Protein AF-A0A9X3NN97-F1 (afdb_monomer_lite)

Radius of gyration: 29.31 Å; chains: 1; bounding box: 80×59×87 Å

Secondary structure (DSSP, 8-state):
-------PPPPPTTTTTHHHH-------------------------------------------------TT---HHHHHHHHHHHHTPPTTPEEEEEEEETTTS--TTS-SGGGSTTSPEEEEEEETTEEEEEEEEE-SSEEEEEEEEESS---EEEEEETTEEEEEE--TTSEEEEEEEESSEEEEEEE-SSS--EEEPPEE-

Foldseek 3Di:
DDDDDPPDDDDDPVVVVCVVPVDDDDDDDDDDDDDDDDDDDDDDDDDDDDDDDDDDDDDPPPPPPPVPCPPPPDDPVRVVLVVLVVVPDDPPAFEWEWPDKCVVPPDDDPDDQSVDPQRWIWIWTDTVQKIKIWTWGDDDFFIKIKMAMPPDFFQKKWKDDSVDIDIWGQDNRRITIDPRHGFAWIKIWTDGPPDHIYIYPIDGD

Structure (mmCIF, N/CA/C/O backbone):
data_AF-A0A9X3NN97-F1
#
_entry.id   AF-A0A9X3NN97-F1
#
loop_
_atom_site.group_PDB
_atom_site.id
_atom_site.type_symbol
_atom_site.label_atom_id
_atom_site.label_alt_id
_atom_site.label_comp_id
_atom_site.label_asym_id
_atom_site.label_entity_id
_atom_site.label_seq_id
_atom_site.pdbx_PDB_ins_code
_atom_site.Cartn_x
_atom_site.Cartn_y
_atom_site.Cartn_z
_atom_site.occupancy
_atom_site.B_iso_or_equiv
_atom_site.auth_seq_id
_atom_site.auth_comp_id
_atom_site.auth_asym_id
_atom_site.auth_atom_id
_atom_site.pdbx_PDB_model_num
ATOM 1 N N . MET A 1 1 ? 38.760 -24.268 31.793 1.00 44.22 1 MET A N 1
ATOM 2 C CA . MET A 1 1 ? 38.751 -23.242 30.728 1.00 44.22 1 MET A CA 1
ATOM 3 C C . MET A 1 1 ? 37.297 -22.999 30.349 1.00 44.22 1 MET A C 1
ATOM 5 O O . MET A 1 1 ? 36.766 -23.730 29.526 1.00 44.22 1 MET A O 1
ATOM 9 N N . SER A 1 2 ? 36.641 -22.059 31.038 1.00 44.44 2 SER A N 1
ATOM 10 C CA . SER A 1 2 ? 35.290 -21.586 30.705 1.00 44.44 2 SER A CA 1
ATOM 11 C C . SER A 1 2 ? 35.363 -20.662 29.498 1.00 44.44 2 SER A C 1
ATOM 13 O O . SER A 1 2 ? 36.273 -19.837 29.423 1.00 44.44 2 SER A O 1
ATOM 15 N N . ARG A 1 3 ? 34.422 -20.797 28.565 1.00 48.72 3 ARG A N 1
ATOM 16 C CA . ARG A 1 3 ? 34.134 -19.771 27.563 1.00 48.72 3 ARG A CA 1
ATOM 17 C C . ARG A 1 3 ? 32.770 -19.187 27.888 1.00 48.72 3 ARG A C 1
ATOM 19 O O . ARG A 1 3 ? 31.819 -19.942 28.068 1.00 48.72 3 ARG A O 1
ATOM 26 N N . ASP A 1 4 ? 32.765 -17.869 28.012 1.00 51.19 4 ASP A N 1
ATOM 27 C CA . ASP A 1 4 ? 31.630 -17.028 28.353 1.00 51.19 4 ASP A CA 1
ATOM 28 C C . ASP A 1 4 ? 30.470 -17.188 27.369 1.00 51.19 4 ASP A C 1
ATOM 30 O O . ASP A 1 4 ? 30.632 -17.103 26.151 1.00 51.19 4 ASP A O 1
ATOM 34 N N . ASP A 1 5 ? 29.293 -17.387 27.951 1.00 51.00 5 ASP A N 1
ATOM 35 C CA . ASP A 1 5 ? 27.988 -17.160 27.352 1.00 51.00 5 ASP A CA 1
ATOM 36 C C . ASP A 1 5 ? 27.692 -15.658 27.462 1.00 51.00 5 ASP A C 1
ATOM 38 O O . ASP A 1 5 ? 27.570 -15.113 28.558 1.00 51.00 5 ASP A O 1
ATOM 42 N N . THR A 1 6 ? 27.646 -14.960 26.328 1.00 46.03 6 THR A N 1
ATOM 43 C CA . THR A 1 6 ? 27.229 -13.552 26.261 1.00 46.03 6 THR A CA 1
ATOM 44 C C . THR A 1 6 ? 25.950 -13.437 25.437 1.00 46.03 6 THR A C 1
ATOM 46 O O . THR A 1 6 ? 25.903 -12.755 24.415 1.00 46.03 6 THR A O 1
ATOM 49 N N . SER A 1 7 ? 24.881 -14.103 25.879 1.00 44.12 7 SER A N 1
ATOM 50 C CA . SER A 1 7 ? 23.515 -13.729 25.494 1.00 44.12 7 SER A CA 1
ATOM 51 C C . SER A 1 7 ? 23.122 -12.419 26.181 1.00 44.12 7 SER A C 1
ATOM 53 O O . SER A 1 7 ? 22.467 -12.406 27.221 1.00 44.12 7 SER A O 1
ATOM 55 N N . GLY A 1 8 ? 23.536 -11.292 25.603 1.00 42.84 8 GLY A N 1
ATOM 56 C CA . GLY A 1 8 ? 22.901 -10.006 25.890 1.00 42.84 8 GLY A CA 1
ATOM 57 C C . GLY A 1 8 ? 21.451 -10.003 25.375 1.00 42.84 8 GLY A C 1
ATOM 58 O O . GLY A 1 8 ? 21.165 -10.661 24.369 1.00 42.84 8 GLY A O 1
ATOM 59 N N . PRO A 1 9 ? 20.518 -9.293 26.034 1.00 43.22 9 PRO A N 1
ATOM 60 C CA . PRO A 1 9 ? 19.127 -9.247 25.599 1.00 43.22 9 PRO A CA 1
ATOM 61 C C . PRO A 1 9 ? 19.029 -8.662 24.184 1.00 43.22 9 PRO A C 1
ATOM 63 O O . PRO A 1 9 ? 19.556 -7.583 23.906 1.00 43.22 9 PRO A O 1
ATOM 66 N N . ARG A 1 10 ? 18.347 -9.380 23.281 1.00 41.81 10 ARG A N 1
ATOM 67 C CA . ARG A 1 10 ? 17.962 -8.842 21.970 1.00 41.81 10 ARG A CA 1
ATOM 68 C C . ARG A 1 10 ? 17.057 -7.625 22.199 1.00 41.81 10 ARG A C 1
ATOM 70 O O . ARG A 1 10 ? 16.075 -7.767 22.926 1.00 41.81 10 ARG A O 1
ATOM 77 N N . PRO A 1 11 ? 17.359 -6.458 21.607 1.00 37.41 11 PRO A N 1
ATOM 78 C CA . PRO A 1 11 ? 16.487 -5.300 21.723 1.00 37.41 11 PRO A CA 1
ATOM 79 C C . PRO A 1 11 ? 15.127 -5.613 21.094 1.00 37.41 11 PRO A C 1
ATOM 81 O O . PRO A 1 11 ? 15.047 -6.253 20.043 1.00 37.41 11 PRO A O 1
ATOM 84 N N . ASP A 1 12 ? 14.066 -5.170 21.762 1.00 37.09 12 ASP A N 1
ATOM 85 C CA . ASP A 1 12 ? 12.698 -5.296 21.278 1.00 37.09 12 ASP A CA 1
ATOM 86 C C . ASP A 1 12 ? 12.530 -4.436 20.007 1.00 37.09 12 ASP A C 1
ATOM 88 O O . ASP A 1 12 ? 12.695 -3.211 20.074 1.00 37.09 12 ASP A O 1
ATOM 92 N N . PRO A 1 13 ? 12.189 -5.022 18.842 1.00 43.28 13 PRO A N 1
ATOM 93 C CA . PRO A 1 13 ? 11.908 -4.250 17.629 1.00 43.28 13 PRO A CA 1
ATOM 94 C C . PRO A 1 13 ? 10.710 -3.294 17.806 1.00 43.28 13 PRO A C 1
ATOM 96 O O . PRO A 1 13 ? 10.490 -2.408 16.983 1.00 43.28 13 PRO A O 1
ATOM 99 N N . GLY A 1 14 ? 9.933 -3.457 18.882 1.00 36.09 14 GLY A N 1
ATOM 100 C CA . GLY A 1 14 ? 8.850 -2.591 19.329 1.00 36.09 14 GLY A CA 1
ATOM 101 C C . GLY A 1 14 ? 9.267 -1.269 19.991 1.00 36.09 14 GLY A C 1
ATOM 102 O O . GLY A 1 14 ? 8.405 -0.417 20.150 1.00 36.09 14 GLY A O 1
ATOM 103 N N . LEU A 1 15 ? 10.529 -1.034 20.365 1.00 36.78 15 LEU A N 1
ATOM 104 C CA . LEU A 1 15 ? 10.937 0.290 20.882 1.00 36.78 15 LEU A CA 1
ATOM 105 C C . LEU A 1 15 ? 11.506 1.206 19.792 1.00 36.78 15 LEU A C 1
ATOM 107 O O . LEU A 1 15 ? 11.367 2.423 19.865 1.00 36.78 15 LEU A O 1
ATOM 111 N N . LEU A 1 16 ? 12.083 0.620 18.742 1.00 46.12 16 LEU A N 1
ATOM 112 C CA . LEU A 1 16 ? 12.786 1.354 17.686 1.00 46.12 16 LEU A CA 1
ATOM 113 C C . LEU A 1 16 ? 11.846 2.133 16.739 1.00 46.12 16 LEU A C 1
ATOM 115 O O . LEU A 1 16 ? 12.295 3.051 16.060 1.00 46.12 16 LEU A O 1
ATOM 119 N N . TRP A 1 17 ? 10.542 1.815 16.699 1.00 42.03 17 TRP A N 1
ATOM 120 C CA . TRP A 1 17 ? 9.559 2.493 15.830 1.00 42.03 17 TRP A CA 1
ATOM 121 C C . TRP A 1 17 ? 8.912 3.738 16.461 1.00 42.03 17 TRP A C 1
ATOM 123 O O . TRP A 1 17 ? 8.507 4.654 15.739 1.00 42.03 17 TRP A O 1
ATOM 133 N N . ALA A 1 18 ? 8.811 3.791 17.794 1.00 38.31 18 ALA A N 1
ATOM 134 C CA . ALA A 1 18 ? 8.172 4.901 18.503 1.00 38.31 18 ALA A CA 1
ATOM 135 C C . ALA A 1 18 ? 9.017 6.185 18.426 1.00 38.31 18 ALA A C 1
ATOM 137 O O . ALA A 1 18 ? 8.477 7.283 18.304 1.00 38.31 18 ALA A O 1
ATOM 138 N N . GLU A 1 19 ? 10.346 6.046 18.420 1.00 36.50 19 GLU A N 1
ATOM 139 C CA . GLU A 1 19 ? 11.273 7.182 18.366 1.00 36.50 19 GLU A CA 1
ATOM 140 C C . GLU A 1 19 ? 11.425 7.769 16.951 1.00 36.50 19 GLU A C 1
ATOM 142 O O . GLU A 1 19 ? 11.701 8.957 16.808 1.00 36.50 19 GLU A O 1
ATOM 147 N N . ALA A 1 20 ? 11.170 6.982 15.898 1.00 41.25 20 ALA A N 1
ATOM 148 C CA . ALA A 1 20 ? 11.281 7.433 14.506 1.00 41.25 20 ALA A CA 1
ATOM 149 C C . ALA A 1 20 ? 10.049 8.206 13.994 1.00 41.25 20 ALA A C 1
ATOM 151 O O . ALA A 1 20 ? 10.140 8.912 12.993 1.00 41.25 20 ALA A O 1
ATOM 152 N N . THR A 1 21 ? 8.892 8.071 14.652 1.00 46.28 21 THR A N 1
ATOM 153 C CA . THR A 1 21 ? 7.601 8.561 14.129 1.00 46.28 21 THR A CA 1
ATOM 154 C C . THR A 1 21 ? 7.001 9.739 14.897 1.00 46.28 21 THR A C 1
ATOM 156 O O . THR A 1 21 ? 5.977 10.266 14.473 1.00 46.28 21 THR A O 1
ATOM 159 N N . GLY A 1 22 ? 7.605 10.183 16.009 1.00 34.56 22 GLY A N 1
ATOM 160 C CA . GLY A 1 22 ? 7.138 11.358 16.763 1.00 34.56 22 GLY A CA 1
ATOM 161 C C . GLY A 1 22 ? 5.674 11.290 17.233 1.00 34.56 22 GLY A C 1
ATOM 162 O O . GLY A 1 22 ? 5.079 12.320 17.548 1.00 34.56 22 GLY A O 1
ATOM 163 N N . LEU A 1 23 ? 5.068 10.099 17.271 1.00 41.75 23 LEU A N 1
ATOM 164 C CA . LEU A 1 23 ? 3.657 9.904 17.599 1.00 41.75 23 LEU A CA 1
ATOM 165 C C . LEU A 1 23 ? 3.457 9.932 19.117 1.00 41.75 23 LEU A C 1
ATOM 167 O O . LEU A 1 23 ? 3.430 8.902 19.789 1.00 41.75 23 LEU A O 1
ATOM 171 N N . SER A 1 24 ? 3.290 11.143 19.652 1.00 35.16 24 SER A N 1
ATOM 172 C CA . SER A 1 24 ? 2.661 11.351 20.954 1.00 35.16 24 SER A CA 1
ATOM 173 C C . SER A 1 24 ? 1.136 11.364 20.802 1.00 35.16 24 SER A C 1
ATOM 175 O O . SER A 1 24 ? 0.577 11.971 19.890 1.00 35.16 24 SER A O 1
ATOM 177 N N . ARG A 1 25 ? 0.476 10.642 21.705 1.00 38.00 25 ARG A N 1
ATOM 178 C CA . ARG A 1 25 ? -0.967 10.381 21.805 1.00 38.00 25 ARG A CA 1
ATOM 179 C C . ARG A 1 25 ? -1.800 11.673 21.853 1.00 38.00 25 ARG A C 1
ATOM 181 O O . ARG A 1 25 ? -1.567 12.498 22.731 1.00 38.00 25 ARG A O 1
ATOM 188 N N . ALA A 1 26 ? -2.832 11.793 21.012 1.00 33.66 26 ALA A N 1
ATOM 189 C CA . ALA A 1 26 ? -3.902 12.779 21.201 1.00 33.66 26 ALA A CA 1
ATOM 190 C C . ALA A 1 26 ? -5.275 12.237 20.751 1.00 33.66 26 ALA A C 1
ATOM 192 O O . ALA A 1 26 ? -5.453 11.787 19.622 1.00 33.66 26 ALA A O 1
ATOM 193 N N . GLU A 1 27 ? -6.224 12.267 21.687 1.00 32.66 27 GLU A N 1
ATOM 194 C CA . GLU A 1 27 ? -7.650 11.942 21.567 1.00 32.66 27 GLU A CA 1
ATOM 195 C C . GLU A 1 27 ? -8.467 13.128 21.005 1.00 32.66 27 GLU A C 1
ATOM 197 O O . GLU A 1 27 ? -8.080 14.278 21.196 1.00 32.66 27 GLU A O 1
ATOM 202 N N . GLY A 1 28 ? -9.659 12.857 20.441 1.00 30.69 28 GLY A N 1
ATOM 203 C CA . GLY A 1 28 ? -10.827 13.739 20.651 1.00 30.69 28 GLY A CA 1
ATOM 204 C C . GLY A 1 28 ? -11.577 14.335 19.443 1.00 30.69 28 GLY A C 1
ATOM 205 O O . GLY A 1 28 ? -11.389 15.496 19.116 1.00 30.69 28 GLY A O 1
ATOM 206 N N . ALA A 1 29 ? -12.487 13.538 18.864 1.00 30.92 29 ALA A N 1
ATOM 207 C CA . ALA A 1 29 ? -13.887 13.811 18.459 1.00 30.92 29 ALA A CA 1
ATOM 208 C C . ALA A 1 29 ? -14.381 15.193 17.931 1.00 30.92 29 ALA A C 1
ATOM 210 O O . ALA A 1 29 ? -14.285 16.206 18.616 1.00 30.92 29 ALA A O 1
ATOM 211 N N . GLY A 1 30 ? -15.170 15.161 16.833 1.00 29.05 30 GLY A N 1
ATOM 212 C CA . GLY A 1 30 ? -16.340 16.052 16.654 1.00 29.05 30 GLY A CA 1
ATOM 213 C C . GLY A 1 30 ? -16.727 16.482 15.218 1.00 29.05 30 GLY A C 1
ATOM 214 O O . GLY A 1 30 ? -16.160 17.419 14.677 1.00 29.05 30 GLY A O 1
ATOM 215 N N . LEU A 1 31 ? -17.775 15.874 14.647 1.00 35.22 31 LEU A N 1
ATOM 216 C CA . LEU A 1 31 ? -18.638 16.348 13.529 1.00 35.22 31 LEU A CA 1
ATOM 217 C C . LEU A 1 31 ? -20.112 16.144 13.986 1.00 35.22 31 LEU A C 1
ATOM 219 O O . LEU A 1 31 ? -20.270 15.299 14.876 1.00 35.22 31 LEU A O 1
ATOM 223 N N . PRO A 1 32 ? -21.196 16.787 13.439 1.00 47.62 32 PRO A N 1
ATOM 224 C CA . PRO A 1 32 ? -21.529 16.798 11.988 1.00 47.62 32 PRO A CA 1
ATOM 225 C C . PRO A 1 32 ? -22.535 17.867 11.411 1.00 47.62 32 PRO A C 1
ATOM 227 O O . PRO A 1 32 ? -23.051 18.717 12.129 1.00 47.62 32 PRO A O 1
ATOM 230 N N . ARG A 1 33 ? -22.904 17.652 10.117 1.00 32.47 33 ARG A N 1
ATOM 231 C CA . ARG A 1 33 ? -24.144 18.002 9.332 1.00 32.47 33 ARG A CA 1
ATOM 232 C C . ARG A 1 33 ? -24.342 19.447 8.810 1.00 32.47 33 ARG A C 1
ATOM 234 O O . ARG A 1 33 ? -23.843 20.373 9.419 1.00 32.47 33 ARG A O 1
ATOM 241 N N . ALA A 1 34 ? -25.162 19.771 7.790 1.00 35.34 34 ALA A N 1
ATOM 242 C CA . ALA A 1 34 ? -25.770 19.166 6.575 1.00 35.34 34 ALA A CA 1
ATOM 243 C C . ALA A 1 34 ? -26.772 20.202 5.974 1.00 35.34 34 ALA A C 1
ATOM 245 O O . ALA A 1 34 ? -27.342 20.978 6.735 1.00 35.34 34 ALA A O 1
ATOM 246 N N . GLY A 1 35 ? -27.073 20.141 4.664 1.00 32.44 35 GLY A N 1
ATOM 247 C CA . GLY A 1 35 ? -28.203 20.837 3.993 1.00 32.44 35 GLY A CA 1
ATOM 248 C C . GLY A 1 35 ? -27.754 21.876 2.949 1.00 32.44 35 GLY A C 1
ATOM 249 O O . GLY A 1 35 ? -26.720 22.497 3.127 1.00 32.44 35 GLY A O 1
ATOM 250 N N . GLY A 1 36 ? -28.418 22.134 1.822 1.00 30.89 36 GLY A N 1
ATOM 251 C CA . GLY A 1 36 ? -29.696 21.705 1.258 1.00 30.89 36 GLY A CA 1
ATOM 252 C C . GLY A 1 36 ? -29.961 22.508 -0.036 1.00 30.89 36 GLY A C 1
ATOM 253 O O . GLY A 1 36 ? -29.358 23.547 -0.269 1.00 30.89 36 GLY A O 1
ATOM 254 N N . THR A 1 37 ? -30.837 21.964 -0.873 1.00 38.53 37 THR A N 1
ATOM 255 C CA . THR A 1 37 ? -31.282 22.299 -2.245 1.00 38.53 37 THR A CA 1
ATOM 256 C C . THR A 1 37 ? -31.786 23.721 -2.554 1.00 38.53 37 THR A C 1
ATOM 258 O O . THR A 1 37 ? -32.369 24.367 -1.690 1.00 38.53 37 THR A O 1
ATOM 261 N N . GLY A 1 38 ? -31.778 24.098 -3.846 1.00 32.66 38 GLY A N 1
ATOM 262 C CA . GLY A 1 38 ? -32.696 25.108 -4.406 1.00 32.66 38 GLY A CA 1
ATOM 263 C C . GLY A 1 38 ? -32.519 25.381 -5.910 1.00 32.66 38 GLY A C 1
ATOM 264 O O . GLY A 1 38 ? -31.512 25.941 -6.319 1.00 32.66 38 GLY A O 1
ATOM 265 N N . SER A 1 39 ? -33.510 24.995 -6.721 1.00 40.47 39 SER A N 1
ATOM 266 C CA . SER A 1 39 ? -33.669 25.272 -8.163 1.00 40.47 39 SER A CA 1
ATOM 267 C C . SER A 1 39 ? -34.774 26.317 -8.366 1.00 40.47 39 SER A C 1
ATOM 269 O O . SER A 1 39 ? -35.724 26.305 -7.586 1.00 40.47 39 SER A O 1
ATOM 271 N N . LEU A 1 40 ? -34.705 27.160 -9.410 1.00 39.22 40 LEU A N 1
ATOM 272 C CA . LEU A 1 40 ? -35.872 27.866 -9.968 1.00 39.22 40 LEU A CA 1
ATOM 273 C C . LEU A 1 40 ? -35.662 28.323 -11.429 1.00 39.22 40 LEU A C 1
ATOM 275 O O . LEU A 1 40 ? -34.579 28.750 -11.819 1.00 39.22 40 LEU A O 1
ATOM 279 N N . ARG A 1 41 ? -36.750 28.170 -12.198 1.00 35.53 41 ARG A N 1
ATOM 280 C CA . ARG A 1 41 ? -37.018 28.472 -13.621 1.00 35.53 41 ARG A CA 1
ATOM 281 C C . ARG A 1 41 ? -37.105 29.976 -13.937 1.00 35.53 41 ARG A C 1
ATOM 283 O O . ARG A 1 41 ? -37.417 30.741 -13.032 1.00 35.53 41 ARG A O 1
ATOM 290 N N . ALA A 1 42 ? -37.059 30.336 -15.229 1.00 35.78 42 ALA A N 1
ATOM 291 C CA . ALA A 1 42 ? -38.201 30.942 -15.952 1.00 35.78 42 ALA A CA 1
ATOM 292 C C . ALA A 1 42 ? -37.916 31.140 -17.459 1.00 35.78 42 ALA A C 1
ATOM 294 O O . ALA A 1 42 ? -36.797 31.462 -17.849 1.00 35.78 42 ALA A O 1
ATOM 295 N N . ASP A 1 43 ? -38.968 30.921 -18.248 1.00 37.31 43 ASP A N 1
ATOM 296 C CA . ASP A 1 43 ? -39.148 31.115 -19.692 1.00 37.31 43 ASP A CA 1
ATOM 297 C C . ASP A 1 43 ? -39.144 32.599 -20.121 1.00 37.31 43 ASP A C 1
ATOM 299 O O . ASP A 1 43 ? -39.509 33.445 -19.309 1.00 37.31 43 ASP A O 1
ATOM 303 N N . ASP A 1 44 ? -38.871 32.900 -21.402 1.00 36.28 44 ASP A N 1
ATOM 304 C CA . ASP A 1 44 ? -39.742 33.794 -22.197 1.00 36.28 44 ASP A CA 1
ATOM 305 C C . ASP A 1 44 ? -39.516 33.668 -23.723 1.00 36.28 44 ASP A C 1
ATOM 307 O O . ASP A 1 44 ? -38.445 33.290 -24.199 1.00 36.28 44 ASP A O 1
ATOM 311 N N . ALA A 1 45 ? -40.581 33.951 -24.471 1.00 36.47 45 ALA A N 1
ATOM 312 C CA . ALA A 1 45 ? -40.843 33.654 -25.874 1.00 36.47 45 ALA A CA 1
ATOM 313 C C . ALA A 1 45 ? -40.497 34.792 -26.864 1.00 36.47 45 ALA A C 1
ATOM 315 O O . ALA A 1 45 ? -40.372 35.951 -26.485 1.00 36.47 45 ALA A O 1
ATOM 316 N N . GLY A 1 46 ? -40.475 34.476 -28.173 1.00 31.14 46 GLY A N 1
ATOM 317 C CA . GLY A 1 46 ? -40.731 35.473 -29.229 1.00 31.14 46 GLY A CA 1
ATOM 318 C C . GLY A 1 46 ? -40.039 35.253 -30.583 1.00 31.14 46 GLY A C 1
ATOM 319 O O . GLY A 1 46 ? -38.902 35.658 -30.777 1.00 31.14 46 GLY A O 1
ATOM 320 N N . SER A 1 47 ? -40.765 34.684 -31.551 1.00 38.53 47 SER A N 1
ATOM 321 C CA . SER A 1 47 ? -40.573 34.831 -33.018 1.00 38.53 47 SER A CA 1
ATOM 322 C C . SER A 1 47 ? -41.649 35.800 -33.548 1.00 38.53 47 SER A C 1
ATOM 324 O O . SER A 1 47 ? -42.677 35.897 -32.869 1.00 38.53 47 SER A O 1
ATOM 326 N N . PRO A 1 48 ? -41.501 36.525 -34.689 1.00 45.78 48 PRO A N 1
ATOM 327 C CA . PRO A 1 48 ? -41.460 35.983 -36.077 1.00 45.78 48 PRO A CA 1
ATOM 328 C C . PRO A 1 48 ? -40.553 36.826 -37.028 1.00 45.78 48 PRO A C 1
ATOM 330 O O . PRO A 1 48 ? -39.969 37.805 -36.591 1.00 45.78 48 PRO A O 1
ATOM 333 N N . GLY A 1 49 ? -40.316 36.612 -38.328 1.00 30.94 49 GLY A N 1
ATOM 334 C CA . GLY A 1 49 ? -40.760 35.729 -39.412 1.00 30.94 49 GLY A CA 1
ATOM 335 C C . GLY A 1 49 ? -40.481 36.464 -40.749 1.00 30.94 49 GLY A C 1
ATOM 336 O O . GLY A 1 49 ? -40.572 37.686 -40.761 1.00 30.94 49 GLY A O 1
ATOM 337 N N . ALA A 1 50 ? -40.119 35.764 -41.838 1.00 34.50 50 ALA A N 1
ATOM 338 C CA . ALA A 1 50 ? -40.442 36.069 -43.255 1.00 34.50 50 ALA A CA 1
ATOM 339 C C . ALA A 1 50 ? -39.531 35.300 -44.238 1.00 34.50 50 ALA A C 1
ATOM 341 O O . ALA A 1 50 ? -38.327 35.183 -44.035 1.00 34.50 50 ALA A O 1
ATOM 342 N N . ALA A 1 51 ? -40.141 34.797 -45.313 1.00 35.97 51 ALA A N 1
ATOM 343 C CA . ALA A 1 51 ? -39.566 33.959 -46.363 1.00 35.97 51 ALA A CA 1
ATOM 344 C C . ALA A 1 51 ? -39.209 34.751 -47.640 1.00 35.97 51 ALA A C 1
ATOM 346 O O . ALA A 1 51 ? -39.865 35.742 -47.957 1.00 35.97 51 ALA A O 1
ATOM 347 N N . GLY A 1 52 ? -38.241 34.251 -48.417 1.00 31.39 52 GLY A N 1
ATOM 348 C CA . GLY A 1 52 ? -37.940 34.656 -49.802 1.00 31.39 52 GLY A CA 1
ATOM 349 C C . GLY A 1 52 ? -36.668 33.967 -50.346 1.00 31.39 52 GLY A C 1
ATOM 350 O O . GLY A 1 52 ? -35.839 33.589 -49.531 1.00 31.39 52 GLY A O 1
ATOM 351 N N . PRO A 1 53 ? -36.515 33.725 -51.666 1.00 46.53 53 PRO A N 1
ATOM 352 C CA . PRO A 1 53 ? -36.266 32.367 -52.185 1.00 46.53 53 PRO A CA 1
ATOM 353 C C . PRO A 1 53 ? -34.906 32.096 -52.887 1.00 46.53 53 PRO A C 1
ATOM 355 O O . PRO A 1 53 ? -34.239 33.017 -53.336 1.00 46.53 53 PRO A O 1
ATOM 358 N N . ALA A 1 54 ? -34.630 30.788 -53.059 1.00 39.84 54 ALA A N 1
ATOM 359 C CA . ALA A 1 54 ? -33.954 30.068 -54.166 1.00 39.84 54 ALA A CA 1
ATOM 360 C C . ALA A 1 54 ? -32.437 30.245 -54.487 1.00 39.84 54 ALA A C 1
ATOM 362 O O . ALA A 1 54 ? -32.043 31.211 -55.127 1.00 39.84 54 ALA A O 1
ATOM 363 N N . ASP A 1 55 ? -31.669 29.208 -54.092 1.00 42.50 55 ASP A N 1
ATOM 364 C CA . ASP A 1 55 ? -30.566 28.419 -54.729 1.00 42.50 55 ASP A CA 1
ATOM 365 C C . ASP A 1 55 ? -29.671 29.032 -55.846 1.00 42.50 55 ASP A C 1
ATOM 367 O O . ASP A 1 55 ? -30.193 29.647 -56.780 1.00 42.50 55 ASP A O 1
ATOM 371 N N . PRO A 1 56 ? -28.334 28.781 -55.849 1.00 44.28 56 PRO A N 1
ATOM 372 C CA . PRO A 1 56 ? -27.841 27.494 -56.374 1.00 44.28 56 PRO A CA 1
ATOM 373 C C . PRO A 1 56 ? -26.611 26.866 -55.665 1.00 44.28 56 PRO A C 1
ATOM 375 O O . PRO A 1 56 ? -25.614 27.534 -55.419 1.00 44.28 56 PRO A O 1
ATOM 378 N N . ALA A 1 57 ? -26.670 25.536 -55.516 1.00 44.97 57 ALA A N 1
ATOM 379 C CA . ALA A 1 57 ? -25.600 24.522 -55.598 1.00 44.97 57 ALA A CA 1
ATOM 380 C C . ALA A 1 57 ? -24.401 24.591 -54.613 1.00 44.97 57 ALA A C 1
ATOM 382 O O . ALA A 1 57 ? -23.623 25.541 -54.644 1.00 44.97 57 ALA A O 1
ATOM 383 N N . PRO A 1 58 ? -24.132 23.527 -53.823 1.00 45.69 58 PRO A N 1
ATOM 384 C CA . PRO A 1 58 ? -22.866 23.408 -53.111 1.00 45.69 58 PRO A CA 1
ATOM 385 C C . PRO A 1 58 ? -21.757 23.019 -54.095 1.00 45.69 58 PRO A C 1
ATOM 387 O O . PRO A 1 58 ? -21.688 21.884 -54.580 1.00 45.69 58 PRO A O 1
ATOM 390 N N . GLU A 1 59 ? -20.868 23.968 -54.379 1.00 44.47 59 GLU A N 1
ATOM 391 C CA . GLU A 1 59 ? -19.544 23.661 -54.900 1.00 44.47 59 GLU A CA 1
ATOM 392 C C . GLU A 1 59 ? -18.887 22.674 -53.931 1.00 44.47 59 GLU A C 1
ATOM 394 O O . GLU A 1 59 ? -18.781 22.905 -52.727 1.00 44.47 59 GLU A O 1
ATOM 399 N N . SER A 1 60 ? -18.536 21.505 -54.463 1.00 51.31 60 SER A N 1
ATOM 400 C CA . SER A 1 60 ? -17.847 20.446 -53.737 1.00 51.31 60 SER A CA 1
ATOM 401 C C . SER A 1 60 ? -16.396 20.858 -53.514 1.00 51.31 60 SER A C 1
ATOM 403 O O . SER A 1 60 ? -15.478 20.315 -54.127 1.00 51.31 60 SER A O 1
ATOM 405 N N . GLU A 1 61 ? -16.178 21.831 -52.640 1.00 43.12 61 GLU A N 1
ATOM 406 C CA . GLU A 1 61 ? -14.874 22.049 -52.043 1.00 43.12 61 GLU A CA 1
ATOM 407 C C . GLU A 1 61 ? -14.697 20.943 -51.016 1.00 43.12 61 GLU A C 1
ATOM 409 O O . GLU A 1 61 ? -15.227 20.971 -49.909 1.00 43.12 61 GLU A O 1
ATOM 414 N N . SER A 1 62 ? -14.016 19.887 -51.454 1.00 48.88 62 SER A N 1
ATOM 415 C CA . SER A 1 62 ? -13.548 18.842 -50.563 1.00 48.88 62 SER A CA 1
ATOM 416 C C . SER A 1 62 ? -12.752 19.517 -49.452 1.00 48.88 62 SER A C 1
ATOM 418 O O . SER A 1 62 ? -11.618 19.945 -49.671 1.00 48.88 62 SER A O 1
ATOM 420 N N . GLU A 1 63 ? -13.355 19.601 -48.267 1.00 46.78 63 GLU A N 1
ATOM 421 C CA . GLU A 1 63 ? -12.671 19.769 -46.996 1.00 46.78 63 GLU A CA 1
ATOM 422 C C . GLU A 1 63 ? -11.628 18.648 -46.884 1.00 46.78 63 GLU A C 1
ATOM 424 O O . GLU A 1 63 ? -11.833 17.611 -46.269 1.00 46.78 63 GLU A O 1
ATOM 429 N N . SER A 1 64 ? -10.453 18.858 -47.471 1.00 50.03 64 SER A N 1
ATOM 430 C CA . SER A 1 64 ? -9.212 18.368 -46.885 1.00 50.03 64 SER A CA 1
ATOM 431 C C . SER A 1 64 ? -8.756 19.397 -45.859 1.00 50.03 64 SER A C 1
ATOM 433 O O . SER A 1 64 ? -7.632 19.890 -45.883 1.00 50.03 64 SER A O 1
ATOM 435 N N . GLY A 1 65 ? -9.649 19.693 -44.910 1.00 44.41 65 GLY A N 1
ATOM 436 C CA . GLY A 1 65 ? -9.220 19.919 -43.549 1.00 44.41 65 GLY A CA 1
ATOM 437 C C . GLY A 1 65 ? -8.595 18.608 -43.109 1.00 44.41 65 GLY A C 1
ATOM 438 O O . GLY A 1 65 ? -9.270 17.723 -42.596 1.00 44.41 65 GLY A O 1
ATOM 439 N N . SER A 1 66 ? -7.299 18.445 -43.370 1.00 52.72 66 SER A N 1
ATOM 440 C CA . SER A 1 66 ? -6.477 17.586 -42.540 1.00 52.72 66 SER A CA 1
ATO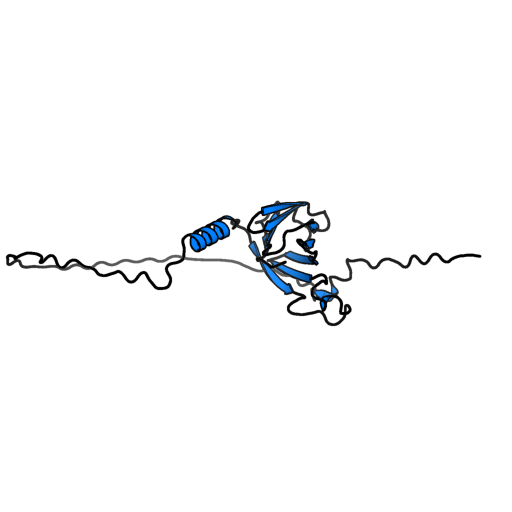M 441 C C . SER A 1 66 ? -6.650 18.131 -41.132 1.00 52.72 66 SER A C 1
ATOM 443 O O . SER A 1 66 ? -5.987 19.098 -40.753 1.00 52.72 66 SER A O 1
ATOM 445 N N . GLU A 1 67 ? -7.635 17.580 -40.424 1.00 52.84 67 GLU A N 1
ATOM 446 C CA . GLU A 1 67 ? -7.864 17.788 -39.013 1.00 52.84 67 GLU A CA 1
ATOM 447 C C . GLU A 1 67 ? -6.533 17.445 -38.375 1.00 52.84 67 GLU A C 1
ATOM 449 O O . GLU A 1 67 ? -6.119 16.284 -38.339 1.00 52.84 67 GLU A O 1
ATOM 454 N N . SER A 1 68 ? -5.788 18.503 -38.057 1.00 53.97 68 SER A N 1
ATOM 455 C CA . SER A 1 68 ? -4.492 18.441 -37.416 1.00 53.97 68 SER A CA 1
ATOM 456 C C . SER A 1 68 ? -4.713 17.597 -36.180 1.00 53.97 68 SER A C 1
ATOM 458 O O . SER A 1 68 ? -5.309 18.071 -35.210 1.00 5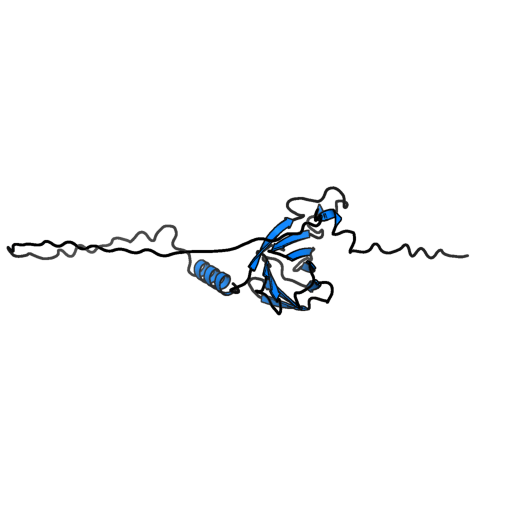3.97 68 SER A O 1
ATOM 460 N N . ALA A 1 69 ? -4.352 16.313 -36.278 1.00 60.03 69 ALA A N 1
ATOM 461 C CA . ALA A 1 69 ? -4.494 15.359 -35.204 1.00 60.03 69 ALA A CA 1
ATOM 462 C C . ALA A 1 69 ? -3.858 16.033 -34.001 1.00 60.03 69 ALA A C 1
ATOM 464 O O . ALA A 1 69 ? -2.662 16.334 -34.037 1.00 60.03 69 ALA A O 1
ATOM 465 N N . ALA A 1 70 ? -4.699 16.382 -33.021 1.00 62.38 70 ALA A N 1
ATOM 466 C CA . ALA A 1 70 ? -4.302 17.254 -31.934 1.00 62.38 70 ALA A CA 1
ATOM 467 C C . ALA A 1 70 ? -2.934 16.783 -31.418 1.00 62.38 70 ALA A C 1
ATOM 469 O O . ALA A 1 70 ? -2.781 15.576 -31.198 1.00 62.38 70 ALA A O 1
ATOM 470 N N . PRO A 1 71 ? -1.945 17.673 -31.222 1.00 59.88 71 PRO A N 1
ATOM 471 C CA . PRO A 1 71 ? -0.557 17.307 -30.903 1.00 59.88 71 PRO A CA 1
ATOM 472 C C . PRO A 1 71 ? -0.381 16.499 -29.596 1.00 59.88 71 PRO A C 1
ATOM 474 O O . PRO A 1 71 ? 0.737 16.182 -29.203 1.00 59.88 71 PRO A O 1
ATOM 477 N N . TYR A 1 72 ? -1.487 16.129 -28.942 1.00 68.06 72 TYR A N 1
ATOM 478 C CA . TYR A 1 72 ? -1.588 15.326 -27.730 1.00 68.06 72 TYR A CA 1
ATOM 479 C C . TYR A 1 72 ? -2.528 14.113 -27.867 1.00 68.06 72 TYR A C 1
ATOM 481 O O . TYR A 1 72 ? -3.051 13.625 -26.862 1.00 68.06 72 TYR A O 1
ATOM 489 N N . ALA A 1 73 ? -2.778 13.604 -29.078 1.00 79.62 73 ALA A N 1
ATOM 490 C CA . ALA A 1 73 ? -3.499 12.344 -29.240 1.00 79.62 73 ALA A CA 1
ATOM 491 C C . ALA A 1 73 ? -2.708 11.204 -28.568 1.00 79.62 73 ALA A C 1
ATOM 493 O O . ALA A 1 73 ? -1.675 10.751 -29.062 1.00 79.62 73 ALA A O 1
ATOM 494 N N . MET A 1 74 ? -3.176 10.753 -27.399 1.00 85.62 74 MET A N 1
ATOM 495 C CA . MET A 1 74 ? -2.531 9.676 -26.647 1.00 85.62 74 MET A CA 1
ATOM 496 C C . MET A 1 74 ? -2.507 8.381 -27.463 1.00 85.62 74 MET A C 1
ATOM 498 O O . MET A 1 74 ? -3.526 7.969 -28.026 1.00 85.62 74 MET A O 1
ATOM 502 N N . SER A 1 75 ? -1.360 7.693 -27.461 1.00 92.12 75 SER A N 1
ATOM 503 C CA . SER A 1 75 ? -1.229 6.403 -28.143 1.00 92.12 75 SER A CA 1
ATOM 504 C C . SER A 1 75 ? -2.251 5.377 -27.610 1.00 92.12 75 SER A C 1
ATOM 506 O O . SER A 1 75 ? -2.616 5.414 -26.424 1.00 92.12 75 SER A O 1
ATOM 508 N N . PRO A 1 76 ? -2.718 4.421 -28.437 1.00 90.19 76 PRO A N 1
ATOM 509 C CA . PRO A 1 76 ? -3.562 3.318 -27.974 1.00 90.19 76 PRO A CA 1
ATOM 510 C C . PRO A 1 76 ? -2.968 2.571 -26.774 1.00 90.19 76 PRO A C 1
ATOM 512 O O . PRO A 1 76 ? -3.702 2.192 -25.865 1.00 90.19 76 PRO A O 1
ATOM 515 N N . GLN A 1 77 ? -1.643 2.431 -26.740 1.00 86.62 77 GLN A N 1
ATOM 516 C CA . GLN A 1 77 ? -0.886 1.795 -25.669 1.00 86.62 77 GLN A CA 1
ATOM 517 C C . GLN A 1 77 ? -0.980 2.600 -24.368 1.00 86.62 77 GLN A C 1
ATOM 519 O O . GLN A 1 77 ? -1.292 2.030 -23.326 1.00 86.62 77 GLN A O 1
ATOM 524 N N . THR A 1 78 ? -0.803 3.924 -24.424 1.00 88.88 78 THR A N 1
ATOM 525 C CA . THR A 1 78 ? -0.970 4.820 -23.265 1.00 88.88 78 THR A CA 1
ATOM 526 C C . THR A 1 78 ? -2.390 4.740 -22.712 1.00 88.88 78 THR A C 1
ATOM 528 O O . THR A 1 78 ? -2.591 4.623 -21.507 1.00 88.88 78 THR A O 1
ATOM 531 N N . ARG A 1 79 ? -3.395 4.731 -23.591 1.00 88.19 79 ARG A N 1
ATOM 532 C CA . ARG A 1 79 ? -4.803 4.629 -23.193 1.00 88.19 79 ARG A CA 1
ATOM 533 C C . ARG A 1 79 ? -5.150 3.258 -22.605 1.00 88.19 79 ARG A C 1
ATOM 535 O O . ARG A 1 79 ? -5.919 3.190 -21.648 1.00 88.19 79 ARG A O 1
ATOM 542 N N . ALA A 1 80 ? -4.588 2.178 -23.145 1.00 84.94 80 ALA A N 1
ATOM 543 C CA . ALA A 1 80 ? -4.735 0.835 -22.588 1.00 84.94 80 ALA A CA 1
ATOM 544 C C . ALA A 1 80 ? -4.072 0.730 -21.206 1.00 84.94 80 ALA A C 1
ATOM 546 O O . ALA A 1 80 ? -4.697 0.231 -20.274 1.00 84.94 80 ALA A O 1
ATOM 547 N N . ALA A 1 81 ? -2.863 1.278 -21.048 1.00 79.94 81 ALA A N 1
ATOM 548 C CA . ALA A 1 81 ? -2.170 1.346 -19.764 1.00 79.94 81 ALA A CA 1
ATOM 549 C C . ALA A 1 81 ? -2.963 2.164 -18.731 1.00 79.94 81 ALA A C 1
ATOM 551 O O . ALA A 1 81 ? -3.139 1.710 -17.604 1.00 79.94 81 ALA A O 1
ATOM 552 N N . ALA A 1 82 ? -3.520 3.314 -19.124 1.00 81.44 82 ALA A N 1
ATOM 553 C CA . ALA A 1 82 ? -4.368 4.129 -18.257 1.00 81.44 82 ALA A CA 1
ATOM 554 C C . ALA A 1 82 ? -5.636 3.378 -17.810 1.00 81.44 82 ALA A C 1
ATOM 556 O O . ALA A 1 82 ? -5.980 3.397 -16.630 1.00 81.44 82 ALA A O 1
ATOM 557 N N . ARG A 1 83 ? -6.309 2.659 -18.722 1.00 83.38 83 ARG A N 1
ATOM 558 C CA . ARG A 1 83 ? -7.474 1.818 -18.385 1.00 83.38 83 ARG A CA 1
ATOM 559 C C . ARG A 1 83 ? -7.103 0.659 -17.466 1.00 83.38 83 ARG A C 1
ATOM 561 O O . ARG A 1 83 ? -7.838 0.394 -16.523 1.00 83.38 83 ARG A O 1
ATOM 568 N N . ALA A 1 84 ? -5.976 -0.007 -17.719 1.00 79.44 84 ALA A N 1
ATOM 569 C CA . ALA A 1 84 ? -5.484 -1.084 -16.867 1.00 79.44 84 ALA A CA 1
ATOM 570 C C . ALA A 1 84 ? -5.158 -0.567 -15.459 1.00 79.44 84 ALA A C 1
ATOM 572 O O . ALA A 1 84 ? -5.586 -1.169 -14.481 1.00 79.44 84 ALA A O 1
ATOM 573 N N 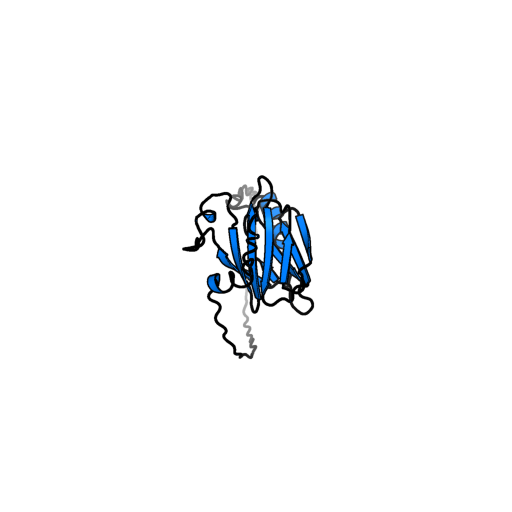. ALA A 1 85 ? -4.484 0.581 -15.346 1.00 77.00 85 ALA A N 1
ATOM 574 C CA . ALA A 1 85 ? -4.216 1.231 -14.066 1.00 77.00 85 ALA A CA 1
ATOM 575 C C . ALA A 1 85 ? -5.515 1.597 -13.329 1.00 77.00 85 ALA A C 1
ATOM 577 O O . ALA A 1 85 ? -5.656 1.290 -12.145 1.00 77.00 85 ALA A O 1
ATOM 578 N N . TYR A 1 86 ? -6.489 2.181 -14.039 1.00 78.31 86 TYR A N 1
ATOM 579 C CA . TYR A 1 86 ? -7.797 2.518 -13.476 1.00 78.31 86 TYR A CA 1
ATOM 580 C C . TYR A 1 86 ? -8.566 1.278 -13.001 1.00 78.31 86 TYR A C 1
ATOM 582 O O . TYR A 1 86 ? -9.145 1.299 -11.921 1.00 78.31 86 TYR A O 1
ATOM 590 N N . ALA A 1 87 ? -8.528 0.175 -13.754 1.00 79.69 87 ALA A N 1
ATOM 591 C CA . ALA A 1 87 ? -9.210 -1.071 -13.403 1.00 79.69 87 ALA A CA 1
ATOM 592 C C . ALA A 1 87 ? -8.668 -1.731 -12.125 1.00 79.69 87 ALA A C 1
ATOM 594 O O . ALA A 1 87 ? -9.373 -2.514 -11.498 1.00 79.69 87 ALA A O 1
ATOM 595 N N . MET A 1 88 ? -7.435 -1.419 -11.712 1.00 73.38 88 MET A N 1
ATOM 596 C CA . MET A 1 88 ? -6.903 -1.913 -10.443 1.00 73.38 88 MET A CA 1
ATOM 597 C C . MET A 1 88 ? -7.358 -1.073 -9.235 1.00 73.38 88 MET A C 1
ATOM 599 O O . MET A 1 88 ? -7.041 -1.426 -8.098 1.00 73.38 88 MET A O 1
ATOM 603 N N . ARG A 1 89 ? -8.053 0.057 -9.438 1.00 76.81 89 ARG A N 1
ATOM 604 C CA . ARG A 1 89 ? -8.644 0.826 -8.337 1.00 76.81 89 ARG A CA 1
ATOM 605 C C . ARG A 1 89 ? -9.707 -0.031 -7.657 1.00 76.81 89 ARG A C 1
ATOM 607 O O . ARG A 1 89 ? -10.621 -0.526 -8.305 1.00 76.81 89 ARG A O 1
ATOM 614 N N . VAL A 1 90 ? -9.604 -0.155 -6.341 1.00 76.38 90 VAL A N 1
ATOM 615 C CA . VAL A 1 90 ? -10.660 -0.749 -5.526 1.00 76.38 90 VAL A CA 1
ATOM 616 C C . VAL A 1 90 ? -11.483 0.396 -4.958 1.00 76.38 90 VAL A C 1
ATOM 618 O O . VAL A 1 90 ? -10.951 1.238 -4.247 1.00 76.38 90 VAL A O 1
ATOM 621 N N . ASP A 1 91 ? -12.756 0.475 -5.324 1.00 75.19 91 ASP A N 1
ATOM 622 C CA . ASP A 1 91 ? -13.734 1.373 -4.702 1.00 75.19 91 ASP A CA 1
ATOM 623 C C . ASP A 1 91 ? -14.458 0.546 -3.623 1.00 75.19 91 ASP A C 1
ATOM 625 O O . ASP A 1 91 ? -14.883 -0.568 -3.945 1.00 75.19 91 ASP A O 1
ATOM 629 N N . PRO A 1 92 ? -14.542 0.977 -2.350 1.00 79.12 92 PRO A N 1
ATOM 630 C CA . PRO A 1 92 ? -14.262 2.310 -1.804 1.00 79.12 92 PRO A CA 1
ATOM 631 C C . PRO A 1 92 ? -12.923 2.422 -1.058 1.00 79.12 92 PRO A C 1
ATOM 633 O O . PRO A 1 92 ? -12.890 2.915 0.068 1.00 79.12 92 PRO A O 1
ATOM 636 N N . ALA A 1 93 ? -11.808 1.954 -1.630 1.00 88.38 93 ALA A N 1
ATOM 637 C CA . ALA A 1 93 ? -10.546 1.952 -0.895 1.00 88.38 93 ALA A CA 1
ATOM 638 C C . ALA A 1 93 ? -10.107 3.368 -0.489 1.00 88.38 93 ALA A C 1
ATOM 640 O O . ALA A 1 93 ? -10.047 4.283 -1.314 1.00 88.38 93 ALA A O 1
ATOM 641 N N . VAL A 1 94 ? -9.754 3.518 0.786 1.00 93.38 94 VAL A N 1
ATOM 642 C CA . VAL A 1 94 ? -9.162 4.739 1.335 1.00 93.38 94 VAL A CA 1
ATOM 643 C C . VAL A 1 94 ? -7.683 4.764 0.966 1.00 93.38 94 VAL A C 1
ATOM 645 O O . VAL A 1 94 ? -6.989 3.763 1.137 1.00 93.38 94 VAL A O 1
ATOM 648 N N . LEU A 1 95 ? -7.197 5.895 0.456 1.00 94.69 95 LEU A N 1
ATOM 649 C CA . LEU A 1 95 ? -5.796 6.041 0.070 1.00 94.69 95 LEU A CA 1
ATOM 650 C C . LEU A 1 95 ? -4.940 6.438 1.282 1.00 94.69 95 LEU A C 1
ATOM 652 O O . LEU A 1 95 ? -5.206 7.455 1.920 1.00 94.69 95 LEU A O 1
ATOM 656 N N . ALA A 1 96 ? -3.908 5.649 1.570 1.00 96.38 96 ALA A N 1
ATOM 657 C CA . ALA A 1 96 ? -2.832 5.991 2.487 1.00 96.38 96 ALA A CA 1
ATOM 658 C C . ALA A 1 96 ? -1.696 6.660 1.704 1.00 96.38 96 ALA A C 1
ATOM 660 O O . ALA A 1 96 ? -1.158 6.061 0.768 1.00 96.38 96 ALA A O 1
ATOM 661 N N . GLY A 1 97 ? -1.348 7.889 2.081 1.00 95.44 97 GLY A N 1
ATOM 662 C CA . GLY A 1 97 ? -0.252 8.644 1.465 1.00 95.44 97 GLY A CA 1
ATOM 663 C C . GLY A 1 97 ? 1.066 8.432 2.202 1.00 95.44 97 GLY A C 1
ATOM 664 O O . GLY A 1 97 ? 1.050 8.093 3.390 1.00 95.44 97 GLY A O 1
ATOM 665 N N . VAL A 1 98 ? 2.197 8.634 1.524 1.00 96.94 98 VAL A N 1
ATOM 666 C CA . VAL A 1 98 ? 3.520 8.601 2.172 1.00 96.94 98 VAL A CA 1
ATOM 667 C C . VAL A 1 98 ? 3.655 9.790 3.121 1.00 96.94 98 VAL A C 1
ATOM 669 O O . VAL A 1 98 ? 3.455 10.941 2.741 1.00 96.94 98 VAL A O 1
ATOM 672 N N . SER A 1 99 ? 3.992 9.506 4.377 1.00 95.31 99 SER A N 1
ATOM 673 C CA . SER A 1 99 ? 4.275 10.513 5.404 1.00 95.31 99 SER A CA 1
ATOM 674 C C . SER A 1 99 ? 5.762 10.613 5.745 1.00 95.31 99 SER A C 1
ATOM 676 O O . SER A 1 99 ? 6.192 11.640 6.260 1.00 95.31 99 SER A O 1
ATOM 678 N N . ALA A 1 100 ? 6.542 9.556 5.496 1.00 92.50 100 ALA A N 1
ATOM 679 C CA . ALA A 1 100 ? 7.995 9.562 5.643 1.00 92.50 100 ALA A CA 1
ATOM 680 C C . ALA A 1 100 ? 8.643 8.528 4.716 1.00 92.50 100 ALA A C 1
ATOM 682 O O . ALA A 1 100 ? 8.136 7.414 4.582 1.00 92.50 100 ALA A O 1
ATOM 683 N N . ASP A 1 101 ? 9.792 8.873 4.141 1.00 92.12 101 ASP A N 1
ATOM 684 C CA . ASP A 1 101 ? 10.596 7.986 3.303 1.00 92.12 101 ASP A CA 1
ATOM 685 C C . ASP A 1 101 ? 12.082 8.212 3.583 1.00 92.12 101 ASP A C 1
ATOM 687 O O . ASP A 1 101 ? 12.585 9.334 3.485 1.00 92.12 101 ASP A O 1
ATOM 691 N N . SER A 1 102 ? 12.799 7.141 3.919 1.00 88.31 102 SER A N 1
ATOM 692 C CA . SER A 1 102 ? 14.223 7.213 4.236 1.00 88.31 102 SER A CA 1
ATOM 693 C C . SER A 1 102 ? 15.096 7.609 3.045 1.00 88.31 102 SER A C 1
ATOM 695 O O . SER A 1 102 ? 16.234 8.020 3.258 1.00 88.31 102 SER A O 1
ATOM 697 N N . VAL A 1 103 ? 14.608 7.461 1.806 1.00 85.62 103 VAL A N 1
ATOM 698 C CA . VAL A 1 103 ? 15.324 7.929 0.606 1.00 85.62 103 VAL A CA 1
ATOM 699 C C . VAL A 1 103 ? 15.296 9.454 0.512 1.00 85.62 103 VAL A C 1
ATOM 701 O O . VAL A 1 103 ? 16.294 10.058 0.125 1.00 85.62 103 VAL A O 1
ATOM 704 N N . GLU A 1 104 ? 14.176 10.079 0.873 1.00 84.06 104 GLU A N 1
ATOM 705 C CA . GLU A 1 104 ? 14.012 11.535 0.799 1.00 84.06 104 GLU A CA 1
ATOM 706 C C . GLU A 1 104 ? 14.598 12.231 2.026 1.00 84.06 104 GLU A C 1
ATOM 708 O O . GLU A 1 104 ? 15.270 13.254 1.914 1.00 84.06 104 GLU A O 1
ATOM 713 N N . THR A 1 105 ? 14.352 11.663 3.208 1.00 77.12 105 THR A N 1
ATOM 714 C CA . THR A 1 105 ? 14.824 12.196 4.487 1.00 77.12 105 THR A CA 1
ATOM 715 C C . THR A 1 105 ? 15.555 11.093 5.252 1.00 77.12 105 THR A C 1
ATOM 717 O O . THR A 1 105 ? 14.944 10.377 6.050 1.00 77.12 105 THR A O 1
ATOM 720 N N . PRO A 1 106 ? 16.868 10.914 5.024 1.00 67.19 106 PRO A N 1
ATOM 721 C CA . PRO A 1 106 ? 17.640 9.914 5.748 1.00 67.19 106 PRO A CA 1
ATOM 722 C C . PRO A 1 106 ? 17.690 10.270 7.240 1.00 67.19 106 PRO A C 1
ATOM 724 O O . PRO A 1 106 ? 18.012 11.398 7.614 1.00 67.19 106 PRO A O 1
ATOM 727 N N . ALA A 1 107 ? 17.379 9.306 8.109 1.00 58.84 107 ALA A N 1
ATOM 728 C CA . ALA A 1 107 ? 17.376 9.530 9.551 1.00 58.84 107 ALA A CA 1
ATOM 729 C C . ALA A 1 107 ? 18.788 9.850 10.073 1.00 58.84 107 ALA A C 1
ATOM 731 O O . ALA A 1 107 ? 19.744 9.091 9.868 1.00 58.84 107 ALA A O 1
ATOM 732 N N . THR A 1 108 ? 18.915 10.952 10.813 1.00 55.97 108 THR A N 1
ATOM 733 C CA . THR A 1 108 ? 20.147 11.293 11.528 1.00 55.97 108 THR A CA 1
ATOM 734 C C . THR A 1 108 ? 20.296 10.362 12.728 1.00 55.97 108 THR A C 1
ATOM 736 O O . THR A 1 108 ? 19.712 10.594 13.780 1.00 55.97 108 THR A O 1
ATOM 739 N N . GLY A 1 109 ? 21.095 9.304 12.567 1.00 60.75 109 GLY A N 1
ATOM 740 C CA . GLY A 1 109 ? 21.525 8.462 13.683 1.00 60.75 109 GLY A CA 1
ATOM 741 C C . GLY A 1 109 ? 20.879 7.081 13.795 1.00 60.75 109 GLY A C 1
ATOM 742 O O . GLY A 1 109 ? 20.505 6.702 14.890 1.00 60.75 109 GLY A O 1
ATOM 743 N N . ILE A 1 110 ? 20.877 6.281 12.722 1.00 53.78 110 ILE A N 1
ATOM 744 C CA . ILE A 1 110 ? 21.061 4.812 12.780 1.00 53.78 110 ILE A CA 1
ATOM 745 C C . ILE A 1 110 ? 22.011 4.433 11.624 1.00 53.78 110 ILE A C 1
ATOM 747 O O . ILE A 1 110 ? 21.610 3.960 10.572 1.00 53.78 110 ILE A O 1
ATOM 751 N N . ARG A 1 111 ? 23.293 4.795 11.796 1.00 51.44 111 ARG A N 1
ATOM 752 C CA . ARG A 1 111 ? 24.494 4.436 11.002 1.00 51.44 111 ARG A CA 1
ATOM 753 C C . ARG A 1 111 ? 24.293 4.083 9.514 1.00 51.44 111 ARG A C 1
ATOM 755 O O . ARG A 1 111 ? 24.142 2.912 9.205 1.00 51.44 111 ARG A O 1
ATOM 762 N N . ALA A 1 112 ? 24.460 5.072 8.628 1.00 51.53 112 ALA A N 1
ATOM 763 C CA . ALA A 1 112 ? 25.158 5.071 7.320 1.00 51.53 112 ALA A CA 1
ATOM 764 C C . ALA A 1 112 ? 25.039 3.902 6.298 1.00 51.53 112 ALA A C 1
ATOM 766 O O . ALA A 1 112 ? 25.564 4.025 5.198 1.00 51.53 112 ALA A O 1
ATOM 767 N N . ALA A 1 113 ? 24.349 2.800 6.581 1.00 48.00 113 ALA A N 1
ATOM 768 C CA . ALA A 1 113 ? 24.127 1.684 5.664 1.00 48.00 113 ALA A CA 1
ATOM 769 C C . ALA A 1 113 ? 22.965 1.968 4.699 1.00 48.00 113 ALA A C 1
ATOM 771 O O . ALA A 1 113 ? 22.999 1.526 3.558 1.00 48.00 113 ALA A O 1
ATOM 772 N N . ALA A 1 114 ? 21.998 2.794 5.117 1.00 49.53 114 ALA A N 1
ATOM 773 C CA . ALA A 1 114 ? 20.970 3.369 4.244 1.00 49.53 114 ALA A CA 1
ATOM 774 C C . ALA A 1 114 ? 21.524 4.419 3.249 1.00 49.53 114 ALA A C 1
ATOM 776 O O . ALA A 1 114 ? 20.790 4.890 2.391 1.00 49.53 114 ALA A O 1
ATOM 777 N N . LEU A 1 115 ? 22.812 4.791 3.355 1.00 50.38 115 LEU A N 1
ATOM 778 C CA . LEU A 1 115 ? 23.521 5.639 2.381 1.00 50.38 115 LEU A CA 1
ATOM 779 C C . LEU A 1 115 ? 24.208 4.826 1.266 1.00 50.38 115 LEU A C 1
ATOM 781 O O . LEU A 1 115 ? 24.788 5.413 0.355 1.00 50.38 115 LEU A O 1
ATOM 785 N N . LEU A 1 116 ? 24.150 3.491 1.313 1.00 54.84 116 LEU A N 1
ATOM 786 C CA . LEU A 1 116 ? 24.470 2.646 0.165 1.00 54.84 116 LEU A CA 1
ATOM 787 C C . LEU A 1 116 ? 23.177 2.387 -0.608 1.00 54.84 116 LEU A C 1
ATOM 789 O O . LEU A 1 116 ? 22.150 2.096 -0.001 1.00 54.84 116 LEU A O 1
ATOM 793 N N . ALA A 1 117 ? 23.245 2.433 -1.939 1.00 61.28 117 ALA A N 1
ATOM 794 C CA . ALA A 1 117 ? 22.119 2.140 -2.834 1.00 61.28 117 ALA A CA 1
ATOM 795 C C . ALA A 1 117 ? 21.449 0.764 -2.582 1.00 61.28 117 ALA A C 1
ATOM 797 O O . ALA A 1 117 ? 20.352 0.526 -3.078 1.00 61.28 117 ALA A O 1
ATOM 798 N N . ASP A 1 118 ? 22.090 -0.105 -1.790 1.00 68.56 118 ASP A N 1
ATOM 799 C CA . ASP A 1 118 ? 21.680 -1.479 -1.489 1.00 68.56 118 ASP A CA 1
ATOM 800 C C . ASP A 1 118 ? 21.183 -1.694 -0.037 1.00 68.56 118 ASP A C 1
ATOM 802 O O . ASP A 1 118 ? 20.953 -2.832 0.376 1.00 68.56 118 ASP A O 1
ATOM 806 N N . GLY A 1 119 ? 21.047 -0.636 0.774 1.00 80.56 119 GLY A N 1
ATOM 807 C CA . GLY A 1 119 ? 20.514 -0.727 2.142 1.00 80.56 119 GLY A CA 1
ATOM 808 C C . GLY A 1 119 ? 18.979 -0.848 2.199 1.00 80.56 119 GLY A C 1
ATOM 809 O O . GLY A 1 119 ? 18.303 -0.534 1.217 1.00 80.56 119 GLY A O 1
ATOM 810 N N . PRO A 1 120 ? 18.388 -1.272 3.337 1.00 88.69 120 PRO A N 1
ATOM 811 C CA . PRO A 1 120 ? 16.935 -1.272 3.492 1.00 88.69 120 PRO A CA 1
ATOM 812 C C . PRO A 1 120 ? 16.357 0.148 3.392 1.00 88.69 120 PRO A C 1
ATOM 814 O O . PRO A 1 120 ? 16.880 1.077 4.012 1.00 88.69 120 PRO A O 1
ATOM 817 N N . ARG A 1 121 ? 15.258 0.305 2.646 1.00 91.50 121 ARG A N 1
ATOM 818 C CA . ARG A 1 121 ? 14.456 1.535 2.592 1.00 91.50 121 ARG A CA 1
ATOM 819 C C . ARG A 1 121 ? 13.289 1.432 3.560 1.00 91.50 121 ARG A C 1
ATOM 821 O O . ARG A 1 121 ? 12.575 0.432 3.557 1.00 91.50 121 ARG A O 1
ATOM 828 N N . TYR A 1 122 ? 13.059 2.492 4.323 1.00 93.38 122 TYR A N 1
ATOM 829 C CA . TYR A 1 122 ? 11.935 2.590 5.242 1.00 93.38 122 TYR A CA 1
ATOM 830 C C . TYR A 1 122 ? 10.926 3.604 4.727 1.00 93.38 122 TYR A C 1
ATOM 832 O O . TYR A 1 122 ? 11.290 4.740 4.429 1.00 93.38 122 TYR A O 1
ATOM 840 N N . VAL A 1 123 ? 9.661 3.200 4.641 1.00 95.75 123 VAL A N 1
ATOM 841 C CA . VAL A 1 123 ? 8.566 4.070 4.196 1.00 95.75 123 VAL A CA 1
ATOM 842 C C . VAL A 1 123 ? 7.424 3.979 5.191 1.00 95.75 123 VAL A C 1
ATOM 844 O O . VAL A 1 123 ? 7.020 2.887 5.582 1.00 95.75 123 VAL A O 1
ATOM 847 N N . THR A 1 124 ? 6.893 5.123 5.599 1.00 96.75 124 THR A N 1
ATOM 848 C CA . THR A 1 124 ? 5.700 5.210 6.440 1.00 96.75 124 THR A CA 1
ATOM 849 C C . THR A 1 124 ? 4.564 5.809 5.633 1.00 96.75 124 THR A C 1
ATOM 851 O O . THR A 1 124 ? 4.727 6.861 5.016 1.00 96.75 124 THR A O 1
ATOM 854 N N . PHE A 1 125 ? 3.411 5.151 5.668 1.00 97.88 125 PHE A N 1
ATOM 855 C CA . PHE A 1 125 ? 2.159 5.650 5.123 1.00 97.88 125 PHE A CA 1
ATOM 856 C C . PHE A 1 125 ? 1.196 5.997 6.243 1.00 97.88 125 PHE A C 1
ATOM 858 O O . PHE A 1 125 ? 1.154 5.324 7.278 1.00 97.88 125 PHE A O 1
ATOM 865 N N . HIS A 1 126 ? 0.357 6.989 5.981 1.00 97.38 126 HIS A N 1
ATOM 866 C CA . HIS A 1 126 ? -0.706 7.400 6.877 1.00 97.38 126 HIS A CA 1
ATOM 867 C C . HIS A 1 126 ? -2.058 7.405 6.156 1.00 97.38 126 HIS A C 1
ATOM 869 O O . HIS A 1 126 ? -2.207 7.963 5.067 1.00 97.38 126 HIS A O 1
ATOM 875 N N . ALA A 1 127 ? -3.054 6.809 6.804 1.00 94.69 127 ALA A N 1
ATOM 876 C CA . ALA A 1 127 ? -4.470 6.893 6.476 1.00 94.69 127 ALA A CA 1
ATOM 877 C C . ALA A 1 127 ? -5.260 7.267 7.745 1.00 94.69 127 ALA A C 1
ATOM 879 O O . ALA A 1 127 ? -4.748 7.120 8.856 1.00 94.69 127 ALA A O 1
ATOM 880 N N . PRO A 1 128 ? -6.515 7.735 7.628 1.00 92.06 128 PRO A N 1
ATOM 881 C CA . PRO A 1 128 ? -7.346 8.010 8.797 1.00 92.06 128 PRO A CA 1
ATOM 882 C C . PRO A 1 128 ? -7.410 6.809 9.755 1.00 92.06 128 PRO A C 1
ATOM 884 O O . PRO A 1 128 ? -7.927 5.751 9.402 1.00 92.06 128 PRO A O 1
ATOM 887 N N . GLY A 1 129 ? -6.874 6.985 10.966 1.00 90.69 129 GLY A N 1
ATOM 888 C CA . GLY A 1 129 ? -6.873 5.964 12.017 1.00 90.69 129 GLY A CA 1
ATOM 889 C C . GLY A 1 129 ? -5.896 4.802 11.811 1.00 90.69 129 GLY A C 1
ATOM 890 O O . GLY A 1 129 ? -6.003 3.821 12.542 1.00 90.69 129 GLY A O 1
ATOM 891 N N . MET A 1 130 ? -4.972 4.876 10.843 1.00 94.69 130 MET A N 1
ATOM 892 C CA . MET A 1 130 ? -4.029 3.793 10.557 1.00 94.69 130 MET A CA 1
ATOM 893 C C . MET A 1 130 ? -2.683 4.296 10.022 1.00 94.69 130 MET A C 1
ATOM 895 O O . MET A 1 130 ? -2.623 5.084 9.079 1.00 94.69 130 MET A O 1
ATOM 899 N N . THR A 1 131 ? -1.602 3.746 10.565 1.00 97.25 131 THR A N 1
ATOM 900 C CA . THR A 1 131 ? -0.229 3.935 10.092 1.00 97.25 131 THR A CA 1
ATOM 901 C C . THR A 1 131 ? 0.318 2.610 9.579 1.00 97.25 131 THR A C 1
ATOM 903 O O . THR A 1 131 ? 0.121 1.564 10.201 1.00 97.25 131 THR A O 1
ATOM 906 N N . ILE A 1 132 ? 1.023 2.650 8.450 1.00 98.00 132 ILE A N 1
ATOM 907 C CA . ILE A 1 132 ? 1.636 1.474 7.826 1.00 98.00 132 ILE A CA 1
ATOM 908 C C . ILE A 1 132 ? 3.126 1.760 7.665 1.00 98.00 132 ILE A C 1
ATOM 910 O O . ILE A 1 132 ? 3.502 2.658 6.919 1.00 98.00 132 ILE A O 1
ATOM 914 N N . GLY A 1 133 ? 3.973 1.012 8.362 1.00 97.25 133 GLY A N 1
ATOM 915 C CA . GLY A 1 133 ? 5.424 1.077 8.210 1.00 97.25 133 GLY A CA 1
ATOM 916 C C . GLY A 1 133 ? 5.922 -0.069 7.340 1.00 97.25 133 GLY A C 1
ATOM 917 O O . GLY A 1 133 ? 5.540 -1.215 7.576 1.00 97.25 133 GLY A O 1
ATOM 918 N N . LEU A 1 134 ? 6.770 0.232 6.361 1.00 97.38 134 LEU A N 1
ATOM 919 C CA . LEU A 1 134 ? 7.423 -0.737 5.486 1.00 97.38 134 LEU A CA 1
ATOM 920 C C . LEU A 1 134 ? 8.935 -0.674 5.654 1.00 97.38 134 LEU A C 1
ATOM 922 O O . LEU A 1 134 ? 9.520 0.406 5.634 1.00 97.38 134 LEU A O 1
ATOM 926 N N . GLU A 1 135 ? 9.550 -1.844 5.734 1.00 96.12 135 GLU A N 1
ATOM 927 C CA . GLU A 1 135 ? 10.969 -2.064 5.495 1.00 96.12 135 GLU A CA 1
ATOM 928 C C . GLU A 1 135 ? 11.107 -2.838 4.182 1.00 96.12 135 GLU A C 1
ATOM 930 O O . GLU A 1 135 ? 10.570 -3.938 4.025 1.00 96.12 135 GLU A O 1
ATOM 935 N N . ILE A 1 136 ? 11.811 -2.248 3.223 1.00 95.12 136 ILE A N 1
ATOM 936 C CA . ILE A 1 136 ? 12.019 -2.798 1.887 1.00 95.12 136 ILE A CA 1
ATOM 937 C C . ILE A 1 136 ? 13.498 -3.122 1.757 1.00 95.12 136 ILE A C 1
ATOM 939 O O . ILE A 1 136 ? 14.337 -2.227 1.689 1.00 95.12 136 ILE A O 1
ATOM 943 N N . THR A 1 137 ? 13.819 -4.409 1.711 1.00 93.62 137 THR A N 1
ATOM 944 C CA . THR A 1 137 ? 15.191 -4.883 1.529 1.00 93.62 137 THR A CA 1
ATOM 945 C C . THR A 1 137 ? 15.415 -5.235 0.058 1.00 93.62 137 THR A C 1
ATOM 947 O O . THR A 1 137 ? 14.839 -6.224 -0.416 1.00 93.62 137 THR A O 1
ATOM 950 N N . PRO A 1 138 ? 16.234 -4.466 -0.683 1.00 91.12 138 PRO A N 1
ATOM 951 C CA . PRO A 1 138 ? 16.501 -4.756 -2.084 1.00 91.12 138 PRO A CA 1
ATOM 952 C C . PRO A 1 138 ? 17.307 -6.052 -2.248 1.00 91.12 138 PRO A C 1
ATOM 954 O O . PRO A 1 138 ? 18.188 -6.391 -1.455 1.00 91.12 138 PRO A O 1
ATOM 957 N N . ARG A 1 139 ? 17.001 -6.787 -3.316 1.00 90.12 139 ARG A N 1
ATOM 958 C CA . ARG A 1 139 ? 17.786 -7.890 -3.886 1.00 90.12 139 ARG A CA 1
ATOM 959 C C . ARG A 1 139 ? 18.036 -7.561 -5.362 1.00 90.12 139 ARG A C 1
ATOM 961 O O . ARG A 1 139 ? 17.502 -6.584 -5.878 1.00 90.12 139 ARG A O 1
ATOM 968 N N . ALA A 1 140 ? 18.824 -8.381 -6.059 1.00 86.56 140 ALA A N 1
ATOM 969 C CA . ALA A 1 140 ? 19.181 -8.118 -7.458 1.00 86.56 140 ALA A CA 1
ATOM 970 C C . ALA A 1 140 ? 17.946 -7.859 -8.358 1.00 86.56 140 ALA A C 1
ATOM 972 O O . ALA A 1 140 ? 17.838 -6.800 -8.973 1.00 86.56 140 ALA A O 1
ATOM 973 N N . GLU A 1 141 ? 16.983 -8.789 -8.360 1.00 87.81 141 GLU A N 1
ATOM 974 C CA . GLU A 1 141 ? 15.811 -8.779 -9.262 1.00 87.81 141 GLU A CA 1
ATOM 975 C C . GLU A 1 141 ? 14.464 -8.578 -8.540 1.00 87.81 141 GLU A C 1
ATOM 977 O O . GLU A 1 141 ? 13.407 -8.489 -9.163 1.00 87.81 141 GLU A O 1
ATOM 982 N N . HIS A 1 142 ? 14.474 -8.544 -7.209 1.00 92.75 142 HIS A N 1
ATOM 983 C CA . HIS A 1 142 ? 13.276 -8.465 -6.371 1.00 92.75 142 HIS A CA 1
ATOM 984 C C . HIS A 1 142 ? 13.583 -7.724 -5.071 1.00 92.75 142 HIS A C 1
ATOM 986 O O . HIS A 1 142 ? 14.725 -7.353 -4.820 1.00 92.75 142 HIS A O 1
ATOM 992 N N . CYS A 1 143 ? 12.587 -7.547 -4.217 1.00 93.06 143 CYS A N 1
ATOM 993 C CA . CYS A 1 143 ? 12.781 -7.114 -2.842 1.00 93.06 143 CYS A CA 1
ATOM 994 C C . CYS A 1 143 ? 12.009 -8.012 -1.872 1.00 93.06 143 CYS A C 1
ATOM 996 O O . CYS A 1 143 ? 11.026 -8.670 -2.230 1.00 93.06 143 CYS A O 1
ATOM 998 N N . ASP A 1 144 ? 12.490 -8.051 -0.635 1.00 95.56 144 ASP A N 1
ATOM 999 C CA . ASP A 1 144 ? 11.716 -8.554 0.491 1.00 95.56 144 ASP A CA 1
ATOM 1000 C C . ASP A 1 144 ? 11.075 -7.350 1.186 1.00 95.56 144 ASP A C 1
ATOM 1002 O O . ASP A 1 144 ? 11.761 -6.375 1.498 1.00 95.56 144 ASP A O 1
ATOM 1006 N N . VAL A 1 145 ? 9.766 -7.414 1.420 1.00 96.69 145 VAL A N 1
ATOM 1007 C CA . VAL A 1 145 ? 8.999 -6.368 2.100 1.00 96.69 145 VAL A CA 1
ATOM 1008 C C . VAL A 1 145 ? 8.499 -6.916 3.427 1.00 96.69 145 VAL A C 1
ATOM 1010 O O . VAL A 1 145 ? 7.754 -7.897 3.469 1.00 96.69 145 VAL A O 1
ATOM 1013 N N . VAL A 1 146 ? 8.890 -6.262 4.512 1.00 97.62 146 VAL A N 1
ATOM 1014 C CA . VAL A 1 146 ? 8.314 -6.474 5.840 1.00 97.62 146 VAL A CA 1
ATOM 1015 C C . VAL A 1 146 ? 7.444 -5.270 6.145 1.00 97.62 146 VAL A C 1
ATOM 1017 O O . VAL A 1 146 ? 7.888 -4.133 6.004 1.00 97.62 146 VAL A O 1
ATOM 1020 N N . GLY A 1 147 ? 6.198 -5.506 6.540 1.00 97.31 147 GLY A N 1
ATOM 1021 C CA . GLY A 1 147 ? 5.283 -4.425 6.876 1.00 97.31 147 GLY A CA 1
ATOM 1022 C C . GLY A 1 147 ? 4.652 -4.597 8.243 1.00 97.31 147 GLY A C 1
ATOM 1023 O O . GLY A 1 147 ? 4.432 -5.716 8.707 1.00 97.31 147 GLY A O 1
ATOM 1024 N N . ARG A 1 148 ? 4.350 -3.465 8.876 1.00 97.31 148 ARG A N 1
ATOM 1025 C CA . ARG A 1 148 ? 3.624 -3.377 10.139 1.00 97.31 148 ARG A CA 1
ATOM 1026 C C . ARG A 1 148 ? 2.500 -2.359 10.023 1.00 97.31 148 ARG A C 1
ATOM 1028 O O . ARG A 1 148 ? 2.708 -1.248 9.545 1.00 97.31 148 ARG A O 1
ATOM 1035 N N . VAL A 1 149 ? 1.329 -2.734 10.512 1.00 97.12 149 VAL A N 1
ATOM 1036 C CA . VAL A 1 149 ? 0.132 -1.903 10.567 1.00 97.12 149 VAL A CA 1
ATOM 1037 C C . VAL A 1 149 ? -0.204 -1.584 12.018 1.00 97.12 149 VAL A C 1
ATOM 1039 O O . VAL A 1 149 ? -0.207 -2.474 12.868 1.00 97.12 149 VAL A O 1
ATOM 1042 N N . SER A 1 150 ? -0.496 -0.316 12.296 1.00 95.19 150 SER A N 1
ATOM 1043 C CA . SER A 1 150 ? -0.910 0.161 13.613 1.00 95.19 150 SER A CA 1
ATOM 1044 C C . SER A 1 150 ? -2.148 1.059 13.499 1.00 95.19 150 SER A C 1
ATOM 1046 O O . SER A 1 150 ? -2.120 1.999 12.702 1.00 95.19 150 SER A 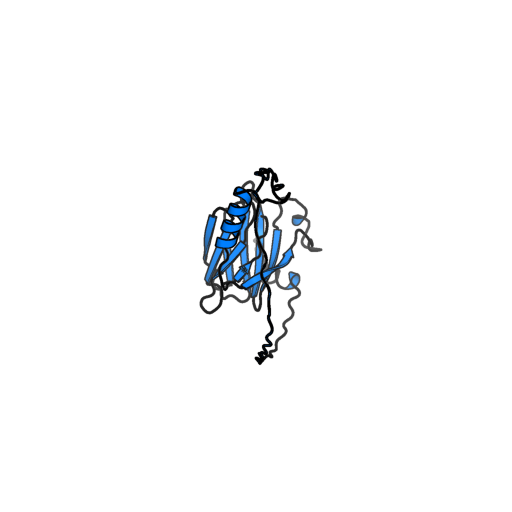O 1
ATOM 1048 N N . PRO A 1 151 ? -3.218 0.818 14.277 1.00 94.31 151 PRO A N 1
ATOM 1049 C CA . PRO A 1 151 ? -3.406 -0.344 15.146 1.00 94.31 151 PRO A CA 1
ATOM 1050 C C . PRO A 1 151 ? -3.533 -1.655 14.336 1.00 94.31 151 PRO A C 1
ATOM 1052 O O . PRO A 1 151 ? -3.884 -1.610 13.153 1.00 94.31 151 PRO A O 1
ATOM 1055 N N . PRO A 1 152 ? -3.268 -2.829 14.946 1.00 91.00 152 PRO A N 1
ATOM 1056 C CA . PRO A 1 152 ? -3.582 -4.117 14.330 1.00 91.00 152 PRO A CA 1
ATOM 1057 C C . PRO A 1 152 ? -5.079 -4.210 14.011 1.00 91.00 152 PRO A C 1
ATOM 1059 O O . PRO A 1 152 ? -5.911 -3.713 14.769 1.00 91.00 152 PRO A O 1
ATOM 1062 N N . GLY A 1 153 ? -5.436 -4.848 12.899 1.00 87.06 153 GLY A N 1
ATOM 1063 C CA . GLY A 1 153 ? -6.831 -4.918 12.457 1.00 87.06 153 GLY A CA 1
ATOM 1064 C C . GLY A 1 153 ? -7.017 -5.551 11.079 1.00 87.06 153 GLY A C 1
ATOM 1065 O O . GLY A 1 153 ? -7.895 -6.403 10.931 1.00 87.06 153 GLY A O 1
ATOM 1066 N N . PRO A 1 154 ? -6.197 -5.206 10.066 1.00 87.81 154 PRO A N 1
ATOM 1067 C CA . PRO A 1 154 ? -6.238 -5.916 8.797 1.00 87.81 154 PRO A CA 1
ATOM 1068 C C . PRO A 1 154 ? -5.899 -7.391 8.976 1.00 87.81 154 PRO A C 1
ATOM 1070 O O . PRO A 1 154 ? -5.049 -7.745 9.790 1.00 87.81 154 PRO A O 1
ATOM 1073 N N . THR A 1 155 ? -6.550 -8.239 8.188 1.00 88.50 155 THR A N 1
ATOM 1074 C CA . THR A 1 155 ? -6.362 -9.702 8.245 1.00 88.50 155 THR A CA 1
ATOM 1075 C C . THR A 1 155 ? -5.516 -10.217 7.085 1.00 88.50 155 THR A C 1
ATOM 1077 O O . THR A 1 155 ? -4.802 -11.214 7.209 1.00 88.50 155 THR A O 1
ATOM 1080 N N . SER A 1 156 ? -5.539 -9.500 5.962 1.00 95.81 156 SER A N 1
ATOM 1081 C CA . SER A 1 156 ? -4.723 -9.779 4.789 1.00 95.81 156 SER A CA 1
ATOM 1082 C C . SER A 1 156 ? -4.223 -8.502 4.135 1.00 95.81 156 SER A C 1
ATOM 1084 O O . SER A 1 156 ? -4.835 -7.434 4.213 1.00 95.81 156 SER A O 1
ATOM 1086 N N . VAL A 1 157 ? -3.098 -8.645 3.444 1.00 97.00 157 VAL A N 1
ATOM 1087 C CA . VAL A 1 157 ? -2.548 -7.630 2.558 1.00 97.00 157 VAL A CA 1
ATOM 1088 C C . VAL A 1 157 ? -2.344 -8.225 1.175 1.00 97.00 157 VAL A C 1
ATOM 1090 O O . VAL A 1 157 ? -1.757 -9.295 1.007 1.00 97.00 157 VAL A O 1
ATOM 1093 N N . ARG A 1 158 ? -2.814 -7.512 0.157 1.00 97.00 158 ARG A N 1
ATOM 1094 C CA . ARG A 1 158 ? -2.459 -7.772 -1.232 1.00 97.00 158 ARG A CA 1
ATOM 1095 C C . ARG A 1 158 ? -1.342 -6.833 -1.655 1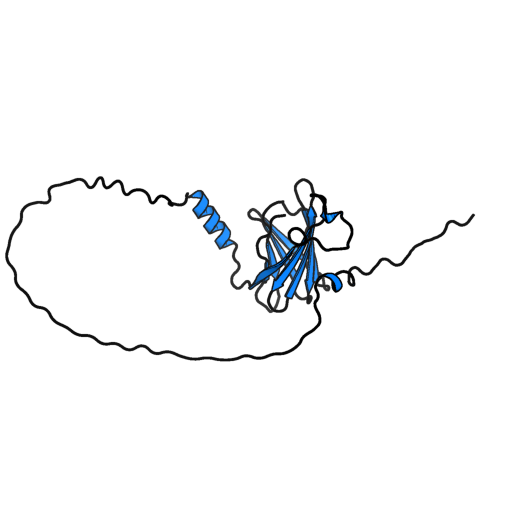.00 97.00 158 ARG A C 1
ATOM 1097 O O . ARG A 1 158 ? -1.525 -5.620 -1.666 1.00 97.00 158 ARG A O 1
ATOM 1104 N N . VAL A 1 159 ? -0.207 -7.396 -2.051 1.00 96.62 159 VAL A N 1
ATOM 1105 C CA . VAL A 1 159 ? 0.882 -6.661 -2.699 1.00 96.62 159 VAL A CA 1
ATOM 1106 C C . VAL A 1 159 ? 0.570 -6.600 -4.187 1.00 96.62 159 VAL A C 1
ATOM 1108 O O . VAL A 1 159 ? 0.573 -7.623 -4.878 1.00 96.62 159 VAL A O 1
ATOM 1111 N N . ARG A 1 160 ? 0.259 -5.401 -4.670 1.00 94.75 160 ARG A N 1
ATOM 1112 C CA . ARG A 1 160 ? -0.096 -5.112 -6.056 1.00 94.75 160 ARG A CA 1
ATOM 1113 C C . ARG A 1 160 ? 1.127 -4.596 -6.792 1.00 94.75 160 ARG A C 1
ATOM 1115 O O . ARG A 1 160 ? 1.758 -3.639 -6.367 1.00 94.75 160 ARG A O 1
ATOM 1122 N N . HIS A 1 161 ? 1.399 -5.204 -7.930 1.00 91.62 161 HIS A N 1
ATOM 1123 C CA . HIS A 1 161 ? 2.389 -4.800 -8.914 1.00 91.62 161 HIS A CA 1
ATOM 1124 C C . HIS A 1 161 ? 1.671 -4.715 -10.278 1.00 91.62 161 HIS A C 1
ATOM 1126 O O . HIS A 1 161 ? 0.713 -5.465 -10.492 1.00 91.62 161 HIS A O 1
ATOM 1132 N N . PRO A 1 162 ? 2.081 -3.863 -11.239 1.00 87.31 162 PRO A N 1
ATOM 1133 C CA . PRO A 1 162 ? 1.360 -3.685 -12.504 1.00 87.31 162 PRO A CA 1
ATOM 1134 C C . PRO A 1 162 ? 1.054 -4.970 -13.285 1.00 87.31 162 PRO A C 1
ATOM 1136 O O . PRO A 1 162 ? 0.121 -4.999 -14.083 1.00 87.31 162 PRO A O 1
ATOM 1139 N N . ARG A 1 163 ? 1.848 -6.027 -13.075 1.00 84.19 163 ARG A N 1
ATOM 1140 C CA . ARG A 1 163 ? 1.711 -7.325 -13.757 1.00 84.19 163 ARG A CA 1
ATOM 1141 C C . ARG A 1 163 ? 1.196 -8.460 -12.869 1.00 84.19 163 ARG A C 1
ATOM 1143 O O . ARG A 1 163 ? 0.975 -9.554 -13.376 1.00 84.19 163 ARG A O 1
ATOM 1150 N N . SER A 1 164 ? 1.050 -8.249 -11.562 1.00 87.94 164 SER A N 1
ATOM 1151 C CA . SER A 1 164 ? 0.755 -9.333 -10.619 1.00 87.94 164 SER A CA 1
ATOM 1152 C C . SER A 1 164 ? 0.220 -8.809 -9.293 1.00 87.94 164 SER A C 1
ATOM 1154 O O . SER A 1 164 ? 0.646 -7.764 -8.817 1.00 87.94 164 SER A O 1
ATOM 1156 N N . THR A 1 165 ? -0.648 -9.578 -8.643 1.00 93.44 165 THR A N 1
ATOM 1157 C CA . THR A 1 165 ? -1.049 -9.335 -7.252 1.00 93.44 165 THR A CA 1
ATOM 1158 C C . THR A 1 165 ? -0.786 -10.595 -6.437 1.00 93.44 165 THR A C 1
ATOM 1160 O O . THR A 1 165 ? -1.159 -11.682 -6.870 1.00 93.44 165 THR A O 1
ATOM 1163 N N . THR A 1 166 ? -0.153 -10.462 -5.272 1.00 95.12 166 THR A N 1
ATOM 1164 C CA . THR A 1 166 ? 0.058 -11.570 -4.321 1.00 95.12 166 THR A CA 1
ATOM 1165 C C . THR A 1 166 ? -0.620 -11.254 -2.995 1.00 95.12 166 THR A C 1
ATOM 1167 O O . THR A 1 166 ? -0.723 -10.087 -2.634 1.00 95.12 166 THR A O 1
ATOM 1170 N N . SER A 1 167 ? -1.114 -12.271 -2.288 1.00 96.50 167 SER A N 1
ATOM 1171 C CA . SER A 1 167 ? -1.831 -12.108 -1.018 1.00 96.50 167 SER A CA 1
ATOM 1172 C C . SER A 1 167 ? -1.027 -12.709 0.126 1.00 96.50 167 SER A C 1
ATOM 1174 O O . SER A 1 167 ? -0.510 -13.815 -0.010 1.00 96.50 167 SER A O 1
ATOM 1176 N N . HIS A 1 168 ? -0.969 -12.000 1.249 1.00 97.25 168 HIS A N 1
ATOM 1177 C CA . HIS A 1 168 ? -0.233 -12.392 2.449 1.00 97.25 168 HIS A CA 1
ATOM 1178 C C . HIS A 1 168 ? -1.114 -12.180 3.677 1.00 97.25 168 HIS A C 1
ATOM 1180 O O . HIS A 1 168 ? -1.913 -11.242 3.723 1.00 97.25 168 HIS A O 1
ATOM 1186 N N . THR A 1 169 ? -0.976 -13.053 4.668 1.00 96.81 169 THR A N 1
ATOM 1187 C CA . THR A 1 169 ? -1.683 -12.916 5.945 1.00 96.81 169 THR A CA 1
ATOM 1188 C C . THR A 1 169 ? -1.009 -11.845 6.795 1.00 96.81 169 THR A C 1
ATOM 1190 O O . THR A 1 169 ? 0.220 -11.774 6.842 1.00 96.81 169 THR A O 1
ATOM 1193 N N . VAL A 1 170 ? -1.817 -11.034 7.473 1.00 97.00 170 VAL A N 1
ATOM 1194 C CA . VAL A 1 170 ? -1.354 -10.118 8.518 1.00 97.00 170 VAL A CA 1
ATOM 1195 C C . VAL A 1 170 ? -1.573 -10.809 9.860 1.00 97.00 170 VAL A C 1
ATOM 1197 O O . VAL A 1 170 ? -2.658 -11.328 10.125 1.00 97.00 170 VAL A O 1
ATOM 1200 N N . ASP A 1 171 ? -0.533 -10.887 10.683 1.00 95.50 171 ASP A N 1
ATOM 1201 C CA . ASP A 1 171 ? -0.623 -11.533 11.989 1.00 95.50 171 ASP A CA 1
ATOM 1202 C C . ASP A 1 171 ? -1.393 -10.684 13.019 1.00 95.50 171 ASP A C 1
ATOM 1204 O O . ASP A 1 171 ? -1.767 -9.534 12.778 1.00 95.50 171 ASP A O 1
ATOM 1208 N N . ALA A 1 172 ? -1.615 -11.249 14.210 1.00 93.25 172 ALA A N 1
ATOM 1209 C CA . ALA A 1 172 ? -2.341 -10.579 15.292 1.00 93.25 172 ALA A CA 1
ATOM 1210 C C . ALA A 1 172 ? -1.662 -9.288 15.798 1.00 93.25 172 ALA A C 1
ATOM 1212 O O . ALA A 1 172 ? -2.302 -8.485 16.476 1.00 93.25 172 ALA A O 1
ATOM 1213 N N . TYR A 1 173 ? -0.386 -9.074 15.470 1.00 94.62 173 TYR A N 1
ATOM 1214 C CA . TYR A 1 173 ? 0.383 -7.880 15.818 1.00 94.62 173 TYR A CA 1
ATOM 1215 C C . TYR A 1 173 ? 0.450 -6.872 14.662 1.00 94.62 173 TYR A C 1
ATOM 1217 O O . TYR A 1 173 ? 1.219 -5.911 14.731 1.00 94.62 173 TYR A O 1
ATOM 1225 N N . GLY A 1 174 ? -0.324 -7.085 13.594 1.00 95.88 174 GLY A N 1
ATOM 1226 C CA . GLY A 1 174 ? -0.351 -6.213 12.426 1.00 95.88 174 GLY A CA 1
ATOM 1227 C C . GLY A 1 174 ? 0.859 -6.384 11.507 1.00 95.88 174 GLY A C 1
ATOM 1228 O O . GLY A 1 174 ? 1.121 -5.496 10.702 1.00 95.88 174 GLY A O 1
ATOM 1229 N N . THR A 1 175 ? 1.623 -7.472 11.621 1.00 97.50 175 THR A N 1
ATOM 1230 C CA . THR A 1 175 ? 2.861 -7.687 10.858 1.00 97.50 175 THR A CA 1
ATOM 1231 C C . THR A 1 175 ? 2.630 -8.642 9.687 1.00 97.50 175 THR A C 1
ATOM 1233 O O . THR A 1 175 ? 1.875 -9.606 9.793 1.00 97.50 175 THR A O 1
ATOM 1236 N N . PHE A 1 176 ? 3.294 -8.396 8.559 1.00 97.94 176 PHE A N 1
ATOM 1237 C CA . PHE A 1 176 ? 3.315 -9.306 7.415 1.00 97.94 176 PHE A CA 1
ATOM 1238 C C . PHE A 1 176 ? 4.691 -9.329 6.746 1.00 97.94 176 PHE A C 1
ATOM 1240 O O . PHE A 1 176 ? 5.496 -8.407 6.892 1.00 97.94 176 PHE A O 1
ATOM 1247 N N . ILE A 1 177 ? 4.946 -10.388 5.978 1.00 97.81 177 ILE A N 1
ATOM 1248 C CA . ILE A 1 177 ? 6.177 -10.556 5.202 1.00 97.81 177 ILE A CA 1
ATOM 1249 C C . ILE A 1 177 ? 5.798 -10.970 3.784 1.00 97.81 177 ILE A C 1
ATOM 1251 O O . ILE A 1 177 ? 5.207 -12.029 3.587 1.00 97.81 177 ILE A O 1
ATOM 1255 N N . ALA A 1 178 ? 6.191 -10.164 2.803 1.00 96.94 178 ALA A N 1
ATOM 1256 C CA . ALA A 1 178 ? 6.082 -10.478 1.388 1.00 96.94 178 ALA A CA 1
ATOM 1257 C C . ALA A 1 178 ? 7.486 -10.654 0.801 1.00 96.94 178 ALA A C 1
ATOM 1259 O O . ALA A 1 178 ? 8.272 -9.712 0.736 1.00 96.94 178 ALA A O 1
ATOM 1260 N N . ARG A 1 179 ? 7.815 -11.877 0.386 1.00 96.06 179 ARG A N 1
ATOM 1261 C CA . ARG A 1 179 ? 9.121 -12.204 -0.204 1.00 96.06 179 ARG A CA 1
ATOM 1262 C C . ARG A 1 179 ? 9.066 -12.162 -1.720 1.00 96.06 179 ARG A C 1
ATOM 1264 O O . ARG A 1 179 ? 8.014 -12.422 -2.302 1.00 96.06 179 ARG A O 1
ATOM 1271 N N . ALA A 1 180 ? 10.220 -11.919 -2.336 1.00 94.50 180 ALA A N 1
ATOM 1272 C CA . ALA A 1 180 ? 10.382 -11.952 -3.788 1.00 94.50 180 ALA A CA 1
ATOM 1273 C C . ALA A 1 180 ? 9.379 -11.059 -4.546 1.00 94.50 180 ALA A C 1
ATOM 1275 O O . ALA A 1 180 ? 8.878 -11.426 -5.611 1.00 94.50 180 ALA A O 1
ATOM 1276 N N . VAL A 1 181 ? 9.088 -9.876 -3.997 1.00 94.44 181 VAL A N 1
ATOM 1277 C CA . VAL A 1 181 ? 8.252 -8.876 -4.664 1.00 94.44 181 VAL A CA 1
ATOM 1278 C C . VAL A 1 181 ? 9.026 -8.333 -5.872 1.00 94.44 181 VAL A C 1
ATOM 1280 O O . VAL A 1 181 ? 10.171 -7.908 -5.702 1.00 94.44 181 VAL A O 1
ATOM 1283 N N . PRO A 1 182 ? 8.460 -8.360 -7.094 1.00 93.38 182 PRO A N 1
ATOM 1284 C CA . PRO A 1 182 ? 9.141 -7.827 -8.270 1.00 93.38 182 PRO A CA 1
ATOM 1285 C C . PRO A 1 182 ? 9.510 -6.353 -8.093 1.00 93.38 182 PRO A C 1
ATOM 1287 O O . PRO A 1 182 ? 8.713 -5.579 -7.560 1.00 93.38 182 PRO A O 1
ATOM 1290 N N . ARG A 1 183 ? 10.692 -5.964 -8.583 1.00 91.06 183 ARG A N 1
ATOM 1291 C CA . ARG A 1 183 ? 11.097 -4.552 -8.625 1.00 91.06 183 ARG A CA 1
ATOM 1292 C C . ARG A 1 183 ? 10.177 -3.735 -9.527 1.00 91.06 183 ARG A C 1
ATOM 1294 O O . ARG A 1 183 ? 9.676 -4.238 -10.535 1.00 91.06 183 ARG A O 1
ATOM 1301 N N . GLY A 1 184 ? 10.023 -2.458 -9.198 1.00 91.62 184 GLY A N 1
ATOM 1302 C CA . GLY A 1 184 ? 9.140 -1.528 -9.892 1.00 91.62 184 GLY A CA 1
ATOM 1303 C C . GLY A 1 184 ? 8.016 -0.995 -9.001 1.00 91.62 184 GLY A C 1
ATOM 1304 O O . GLY A 1 184 ? 8.116 -1.047 -7.778 1.00 91.62 184 GLY A O 1
ATOM 1305 N N . PRO A 1 185 ? 6.950 -0.429 -9.591 1.00 93.81 185 PRO A N 1
ATOM 1306 C CA . PRO A 1 185 ? 5.851 0.143 -8.823 1.00 93.81 185 PRO A CA 1
ATOM 1307 C C . PRO A 1 185 ? 5.105 -0.919 -8.012 1.00 93.81 185 PRO A C 1
ATOM 1309 O O . PRO A 1 185 ? 4.631 -1.914 -8.561 1.00 93.81 185 PRO A O 1
ATOM 1312 N N . VAL A 1 186 ? 4.939 -0.672 -6.719 1.00 94.75 186 VAL A N 1
ATOM 1313 C CA . VAL A 1 186 ? 4.204 -1.522 -5.786 1.00 94.75 186 VAL A CA 1
ATOM 1314 C C . VAL A 1 186 ? 3.227 -0.681 -4.969 1.00 94.75 186 VAL A C 1
ATOM 1316 O O . VAL A 1 186 ? 3.532 0.435 -4.561 1.00 94.75 186 VAL A O 1
ATOM 1319 N N . SER A 1 187 ? 2.034 -1.222 -4.737 1.00 96.06 187 SER A N 1
ATOM 1320 C CA . SER A 1 187 ? 1.016 -0.676 -3.836 1.00 96.06 187 SER A CA 1
ATOM 1321 C C . SER A 1 187 ? 0.489 -1.803 -2.954 1.00 96.06 187 SER A C 1
ATOM 1323 O O . SER A 1 187 ? 0.368 -2.948 -3.395 1.00 96.06 187 SER A O 1
ATOM 1325 N N . LEU A 1 188 ? 0.176 -1.504 -1.700 1.00 96.69 188 LEU A N 1
ATOM 1326 C CA . LEU A 1 188 ? -0.449 -2.448 -0.785 1.00 96.69 188 LEU A CA 1
ATOM 1327 C C . LEU A 1 188 ? -1.946 -2.195 -0.728 1.00 96.69 188 LEU A C 1
ATOM 1329 O O . LEU A 1 188 ? -2.384 -1.050 -0.735 1.00 96.69 188 LEU A O 1
ATOM 1333 N N . LEU A 1 189 ? -2.729 -3.264 -0.640 1.00 96.56 189 LEU A N 1
ATOM 1334 C CA . LEU A 1 189 ? -4.160 -3.208 -0.386 1.00 96.56 189 LEU A CA 1
ATOM 1335 C C . LEU A 1 189 ? -4.481 -4.057 0.840 1.00 96.56 189 LEU A C 1
ATOM 1337 O O . LEU A 1 189 ? -4.393 -5.282 0.794 1.00 96.56 189 LEU A O 1
ATOM 1341 N N . LEU A 1 190 ? -4.817 -3.385 1.930 1.00 95.88 190 LEU A N 1
ATOM 1342 C CA . LEU A 1 190 ? -5.131 -3.964 3.227 1.00 95.88 190 LEU A CA 1
ATOM 1343 C C . LEU A 1 190 ? -6.630 -4.230 3.310 1.00 95.88 190 LEU A C 1
ATOM 1345 O O . LEU A 1 190 ? -7.432 -3.299 3.193 1.00 95.88 190 LEU A O 1
ATOM 1349 N N . ASP A 1 191 ? -6.999 -5.487 3.536 1.00 93.12 191 ASP A N 1
ATOM 1350 C CA . ASP A 1 191 ? -8.390 -5.865 3.755 1.00 93.12 191 ASP A CA 1
ATOM 1351 C C . ASP A 1 191 ? -8.734 -5.747 5.238 1.00 93.12 191 ASP A C 1
ATOM 1353 O O . ASP A 1 191 ? -8.069 -6.327 6.105 1.00 93.12 191 ASP A O 1
ATOM 1357 N N . ARG A 1 192 ? -9.803 -5.003 5.520 1.00 90.62 192 ARG A N 1
ATOM 1358 C CA . ARG A 1 192 ? -10.325 -4.783 6.866 1.00 90.62 192 ARG A CA 1
ATOM 1359 C C . ARG A 1 192 ? -11.712 -5.422 6.962 1.00 90.62 192 ARG A C 1
ATOM 1361 O O . ARG A 1 192 ? -12.544 -5.115 6.115 1.00 90.62 192 ARG A O 1
ATOM 1368 N N . PRO A 1 193 ? -11.976 -6.306 7.941 1.00 86.31 193 PRO A N 1
ATOM 1369 C CA . PRO A 1 193 ? -13.241 -7.045 8.002 1.00 86.31 193 PRO A CA 1
ATOM 1370 C C . PRO A 1 193 ? -14.494 -6.164 8.110 1.00 86.31 193 PRO A C 1
ATOM 1372 O O . PRO A 1 193 ? -15.539 -6.535 7.587 1.00 86.31 193 PRO A O 1
ATOM 1375 N N . GLU A 1 194 ? -14.388 -5.008 8.770 1.00 85.88 194 GLU A N 1
ATOM 1376 C CA . GLU A 1 194 ? -15.537 -4.149 9.108 1.00 85.88 194 GLU A CA 1
ATOM 1377 C C . GLU A 1 194 ? -15.470 -2.752 8.473 1.00 85.88 194 GLU A C 1
ATOM 1379 O O . GLU A 1 194 ? -16.391 -1.954 8.622 1.00 85.88 194 GLU A O 1
ATOM 1384 N N . ASP A 1 195 ? -14.407 -2.461 7.722 1.00 89.25 195 ASP A N 1
ATOM 1385 C CA . ASP A 1 195 ? -14.154 -1.141 7.154 1.00 89.25 195 ASP A CA 1
ATOM 1386 C C . ASP A 1 195 ? -13.789 -1.214 5.667 1.00 89.25 195 ASP A C 1
ATOM 1388 O O . ASP A 1 195 ? -13.373 -2.248 5.145 1.00 89.25 195 ASP A O 1
ATOM 1392 N N . ALA A 1 196 ? -13.843 -0.067 4.985 1.00 91.62 196 ALA A N 1
ATOM 1393 C CA . ALA A 1 196 ? -13.312 0.062 3.632 1.00 91.62 196 ALA A CA 1
ATOM 1394 C C . ALA A 1 196 ? -11.835 -0.383 3.559 1.00 91.62 196 ALA A C 1
ATOM 1396 O O . ALA A 1 196 ? -11.051 -0.056 4.454 1.00 91.62 196 ALA A O 1
ATOM 1397 N N . PRO A 1 197 ? -11.395 -1.075 2.499 1.00 94.19 197 PRO A N 1
ATOM 1398 C CA . PRO A 1 197 ? -9.992 -1.451 2.382 1.00 94.19 197 PRO A CA 1
ATOM 1399 C C . PRO A 1 197 ? -9.097 -0.205 2.315 1.00 94.19 197 PRO A C 1
ATOM 1401 O O . PRO A 1 197 ? -9.538 0.868 1.903 1.00 94.19 197 PRO A O 1
ATOM 1404 N N . ILE A 1 198 ? -7.837 -0.332 2.723 1.00 95.31 198 ILE A N 1
ATOM 1405 C CA . ILE A 1 198 ? -6.858 0.757 2.606 1.00 95.31 198 ILE A CA 1
ATOM 1406 C C . ILE A 1 198 ? -5.866 0.405 1.507 1.00 95.31 198 ILE A C 1
ATOM 1408 O O . ILE A 1 198 ? -5.238 -0.649 1.555 1.00 95.31 198 ILE A O 1
ATOM 1412 N N . ALA A 1 199 ? -5.729 1.282 0.518 1.00 95.94 199 ALA A N 1
ATOM 1413 C CA . ALA A 1 199 ? -4.704 1.184 -0.509 1.00 95.94 199 ALA A CA 1
ATOM 1414 C C . ALA A 1 199 ? -3.580 2.170 -0.194 1.00 95.94 199 ALA A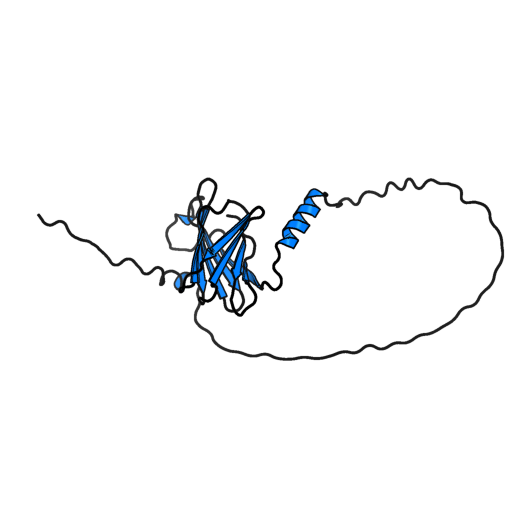 C 1
ATOM 1416 O O . ALA A 1 199 ? -3.865 3.330 0.073 1.00 95.94 199 ALA A O 1
ATOM 1417 N N . THR A 1 200 ? -2.316 1.767 -0.267 1.00 96.69 200 THR A N 1
ATOM 1418 C CA . THR A 1 200 ? -1.219 2.745 -0.283 1.00 96.69 200 THR A CA 1
ATOM 1419 C C . THR A 1 200 ? -1.106 3.375 -1.664 1.00 96.69 200 THR A C 1
ATOM 1421 O O . THR A 1 200 ? -1.462 2.751 -2.674 1.00 96.69 200 THR A O 1
ATOM 1424 N N . GLU A 1 201 ? -0.547 4.580 -1.739 1.00 94.56 201 GLU A N 1
ATOM 1425 C CA . GLU A 1 201 ? -0.004 5.076 -3.002 1.00 94.56 201 GLU A CA 1
ATOM 1426 C C . GLU A 1 201 ? 1.046 4.110 -3.582 1.00 94.56 201 GLU A C 1
ATOM 1428 O O . GLU A 1 201 ? 1.558 3.206 -2.909 1.00 94.56 201 GLU A O 1
ATOM 1433 N N . TRP A 1 202 ? 1.302 4.265 -4.880 1.00 94.06 202 TRP A N 1
ATOM 1434 C CA . TRP A 1 202 ? 2.291 3.464 -5.586 1.00 94.06 202 TRP A CA 1
ATOM 1435 C C . TRP A 1 202 ? 3.689 3.990 -5.285 1.00 94.06 202 TRP A C 1
ATOM 1437 O O . TRP A 1 202 ? 3.972 5.155 -5.546 1.00 94.06 202 TRP A O 1
ATOM 1447 N N . LEU A 1 203 ? 4.569 3.111 -4.817 1.00 92.62 203 LEU A N 1
ATOM 1448 C CA . LEU A 1 203 ? 5.975 3.413 -4.578 1.00 92.62 203 LEU A CA 1
ATOM 1449 C C . LEU A 1 203 ? 6.862 2.537 -5.471 1.00 92.62 203 LEU A C 1
ATOM 1451 O O . LEU A 1 203 ? 6.514 1.398 -5.770 1.00 92.62 203 LEU A O 1
ATOM 1455 N N . SER A 1 204 ? 8.009 3.045 -5.907 1.00 91.75 204 SER A N 1
ATOM 1456 C CA . SER A 1 204 ? 8.981 2.236 -6.658 1.00 91.75 204 SER A CA 1
ATOM 1457 C C . SER A 1 204 ? 9.889 1.476 -5.701 1.00 91.75 204 SER A C 1
ATOM 1459 O O . SER A 1 204 ? 10.481 2.113 -4.834 1.00 91.75 204 SER A O 1
ATOM 1461 N N . VAL A 1 205 ? 10.037 0.161 -5.874 1.00 87.44 205 VAL A N 1
ATOM 1462 C CA . VAL A 1 205 ? 10.968 -0.698 -5.112 1.00 87.44 205 VAL A CA 1
ATOM 1463 C C . VAL A 1 205 ? 12.054 -1.320 -5.980 1.00 87.44 205 VAL A C 1
ATOM 1465 O O . VAL A 1 205 ? 11.810 -1.548 -7.188 1.00 87.44 205 VAL A O 1
#

pLDDT: mean 71.7, std 24.59, range [29.05, 98.0]

Organism: NCBI:txid2883123

Sequence (205 aa):
MSRDDTSGPRPDPGLLWAEATGLSRAEGAGLPRAGGTGSLRADDAGSPGAAGPADPAPESESESGSESAAPYAMSPQTRAAARAAYAMRVDPAVLAGVSADSVETPATGIRAAALLADGPRYVTFHAPGMTIGLEITPRAEHCDVVGRVSPPGPTSVRVRHPRSTTSHTVDAYGTFIARAVPRGPVSLLLDRPEDAPIATEWLSV